Protein AF-G3EGP8-F1 (afdb_monomer)

Structure (mmCIF, N/CA/C/O backbone):
data_AF-G3EGP8-F1
#
_entry.id   AF-G3EGP8-F1
#
loop_
_atom_site.group_PDB
_atom_site.id
_atom_site.type_symbol
_atom_site.label_atom_id
_atom_site.label_alt_id
_atom_site.label_comp_id
_atom_site.label_asym_id
_atom_site.label_entity_id
_atom_site.label_seq_id
_atom_site.pdbx_PDB_ins_code
_atom_site.Cartn_x
_atom_site.Cartn_y
_atom_site.Cartn_z
_atom_site.occupancy
_atom_site.B_iso_or_equiv
_atom_site.auth_seq_id
_atom_site.auth_comp_id
_atom_site.auth_asym_id
_atom_site.auth_atom_id
_atom_site.pdbx_PDB_model_num
ATOM 1 N N . MET A 1 1 ? 21.836 4.149 -26.348 1.00 39.88 1 MET A N 1
ATOM 2 C CA . MET A 1 1 ? 21.927 4.747 -25.001 1.00 39.88 1 MET A CA 1
ATOM 3 C C . MET A 1 1 ? 23.281 4.391 -24.434 1.00 39.88 1 MET A C 1
ATOM 5 O O . MET A 1 1 ? 23.611 3.209 -24.431 1.00 39.88 1 MET A O 1
ATOM 9 N N . SER A 1 2 ? 24.080 5.389 -24.062 1.00 34.59 2 SER A N 1
ATOM 10 C CA . SER A 1 2 ? 25.350 5.167 -23.359 1.00 34.59 2 SER A CA 1
ATOM 11 C C . SER A 1 2 ? 25.093 4.686 -21.922 1.00 34.59 2 SER A C 1
ATOM 13 O O . SER A 1 2 ? 23.977 4.841 -21.423 1.00 34.59 2 SER A O 1
ATOM 15 N N . ALA A 1 3 ? 26.090 4.110 -21.238 1.00 35.81 3 ALA A N 1
ATOM 16 C CA . ALA A 1 3 ? 25.971 3.783 -19.811 1.00 35.81 3 ALA A CA 1
ATOM 17 C C . ALA A 1 3 ? 25.640 5.016 -18.961 1.00 35.81 3 ALA A C 1
ATOM 19 O O . ALA A 1 3 ? 24.887 4.895 -18.004 1.00 35.81 3 ALA A O 1
ATOM 20 N N . THR A 1 4 ? 26.110 6.201 -19.355 1.00 34.44 4 THR A N 1
ATOM 21 C CA . THR A 1 4 ? 25.769 7.473 -18.710 1.00 34.44 4 THR A CA 1
ATOM 22 C C . THR A 1 4 ? 24.302 7.835 -18.922 1.00 34.44 4 THR A C 1
ATOM 24 O O . THR A 1 4 ? 23.647 8.237 -17.971 1.00 34.44 4 THR A O 1
ATOM 27 N N . ASP A 1 5 ? 23.744 7.609 -20.115 1.00 36.41 5 ASP A N 1
ATOM 28 C CA . ASP A 1 5 ? 22.312 7.835 -20.368 1.00 36.41 5 ASP A CA 1
ATOM 29 C C . ASP A 1 5 ? 21.448 6.800 -19.645 1.00 36.41 5 ASP A C 1
ATOM 31 O O . ASP A 1 5 ? 20.360 7.115 -19.181 1.00 36.41 5 ASP A O 1
ATOM 35 N N . LEU A 1 6 ? 21.918 5.555 -19.537 1.00 36.44 6 LEU A N 1
ATOM 36 C CA . LEU A 1 6 ? 21.202 4.466 -18.875 1.00 36.44 6 LEU A CA 1
ATOM 37 C C . LEU A 1 6 ? 21.280 4.588 -17.349 1.00 36.44 6 LEU A C 1
ATOM 39 O O . LEU A 1 6 ? 20.295 4.289 -16.691 1.00 36.44 6 LEU A O 1
ATOM 43 N N . ALA A 1 7 ? 22.390 5.088 -16.800 1.00 33.19 7 ALA A N 1
ATOM 44 C CA . ALA A 1 7 ? 22.562 5.436 -15.390 1.00 33.19 7 ALA A CA 1
ATOM 45 C C . ALA A 1 7 ? 21.883 6.763 -15.027 1.00 33.19 7 ALA A C 1
ATOM 47 O O . ALA A 1 7 ? 21.387 6.888 -13.917 1.00 33.19 7 ALA A O 1
ATOM 48 N N . ALA A 1 8 ? 21.785 7.723 -15.951 1.00 35.78 8 ALA A N 1
ATOM 49 C CA . ALA A 1 8 ? 20.951 8.911 -15.785 1.00 35.78 8 ALA A CA 1
ATOM 50 C C . ALA A 1 8 ? 19.468 8.535 -15.841 1.00 35.78 8 ALA A C 1
ATOM 52 O O . ALA A 1 8 ? 18.725 8.916 -14.955 1.00 35.78 8 ALA A O 1
ATOM 53 N N . THR A 1 9 ? 19.047 7.680 -16.779 1.00 37.94 9 THR A N 1
ATOM 54 C CA . THR A 1 9 ? 17.664 7.176 -16.840 1.00 37.94 9 THR A CA 1
ATOM 55 C C . THR A 1 9 ? 17.352 6.274 -15.645 1.00 37.94 9 THR A C 1
ATOM 57 O O . THR A 1 9 ? 16.262 6.343 -15.097 1.00 37.94 9 THR A O 1
ATOM 60 N N . ALA A 1 10 ? 18.287 5.429 -15.201 1.00 35.09 10 ALA A N 1
ATOM 61 C CA . ALA A 1 10 ? 18.119 4.581 -14.022 1.00 35.09 10 ALA A CA 1
ATOM 62 C C . ALA A 1 10 ? 18.233 5.372 -12.714 1.00 35.09 10 ALA A C 1
ATOM 64 O O . ALA A 1 10 ? 17.556 5.019 -11.765 1.00 35.09 10 ALA A O 1
ATOM 65 N N . GLY A 1 11 ? 19.034 6.436 -12.660 1.00 33.84 11 GLY A N 1
ATOM 66 C CA . GLY A 1 11 ? 19.170 7.348 -11.524 1.00 33.84 11 GLY A CA 1
ATOM 67 C C . GLY A 1 11 ? 18.002 8.326 -11.413 1.00 33.84 11 GLY A C 1
ATOM 68 O O . GLY A 1 11 ? 17.538 8.583 -10.310 1.00 33.84 11 GLY A O 1
ATOM 69 N N . GLU A 1 12 ? 17.446 8.784 -12.535 1.00 37.50 12 GLU A N 1
ATOM 70 C CA . GLU A 1 12 ? 16.157 9.482 -12.602 1.00 37.50 12 GLU A CA 1
ATOM 71 C C . GLU A 1 12 ? 15.020 8.527 -12.226 1.00 37.50 12 GLU A C 1
ATOM 73 O O . GLU A 1 12 ? 14.177 8.879 -11.407 1.00 37.50 12 GLU A O 1
ATOM 78 N N . ARG A 1 13 ? 15.035 7.279 -12.720 1.00 39.84 13 ARG A N 1
ATOM 79 C CA . ARG A 1 13 ? 14.075 6.244 -12.305 1.00 39.84 13 ARG A CA 1
ATOM 80 C C . ARG A 1 13 ? 14.231 5.847 -10.846 1.00 39.84 13 ARG A C 1
ATOM 82 O O . ARG A 1 13 ? 13.213 5.583 -10.245 1.00 39.84 13 ARG A O 1
ATOM 89 N N . ALA A 1 14 ? 15.432 5.777 -10.274 1.00 36.19 14 ALA A N 1
ATOM 90 C CA . ALA A 1 14 ? 15.678 5.321 -8.901 1.00 36.19 14 ALA A CA 1
ATOM 91 C C . ALA A 1 14 ? 15.543 6.447 -7.870 1.00 36.19 14 ALA A C 1
ATOM 93 O O . ALA A 1 14 ? 15.032 6.218 -6.779 1.00 36.19 14 ALA A O 1
ATOM 94 N N . GLY A 1 15 ? 15.944 7.670 -8.224 1.00 35.72 15 GLY A N 1
ATOM 95 C CA . GLY A 1 15 ? 15.745 8.872 -7.414 1.00 35.72 15 GLY A CA 1
ATOM 96 C C . GLY A 1 15 ? 14.294 9.356 -7.402 1.00 35.72 15 GLY A C 1
ATOM 97 O O . GLY A 1 15 ? 13.897 10.041 -6.465 1.00 35.72 15 GLY A O 1
ATOM 98 N N . ALA A 1 16 ? 13.499 8.960 -8.402 1.00 36.53 16 ALA A N 1
ATOM 99 C CA . ALA A 1 16 ? 12.070 9.243 -8.484 1.00 36.53 16 ALA A CA 1
ATOM 100 C C . ALA A 1 16 ? 11.191 7.980 -8.480 1.00 36.53 16 ALA A C 1
ATOM 102 O O . ALA A 1 16 ? 10.003 8.109 -8.763 1.00 36.53 16 ALA A O 1
ATOM 103 N N . SER A 1 17 ? 11.727 6.778 -8.181 1.00 38.00 17 SER A N 1
ATOM 104 C CA . SER A 1 17 ? 10.924 5.540 -8.170 1.00 38.00 17 SER A CA 1
ATOM 105 C C . SER A 1 17 ? 9.992 5.596 -6.976 1.00 38.00 17 SER A C 1
ATOM 107 O O . SER A 1 17 ? 10.422 5.405 -5.833 1.00 38.00 17 SER A O 1
ATOM 109 N N . PRO A 1 18 ? 8.690 5.779 -7.191 1.00 40.72 18 PRO A N 1
ATOM 110 C CA . PRO A 1 18 ? 7.772 5.880 -6.085 1.00 40.72 18 PRO A CA 1
ATOM 111 C C . PRO A 1 18 ? 7.360 4.506 -5.557 1.00 40.72 18 PRO A C 1
ATOM 113 O O . PRO A 1 18 ? 6.492 4.421 -4.692 1.00 40.72 18 PRO A O 1
ATOM 116 N N . LEU A 1 19 ? 7.933 3.422 -6.088 1.00 38.94 19 LEU A N 1
ATOM 117 C CA . LEU A 1 19 ? 7.592 2.042 -5.756 1.00 38.94 19 LEU A CA 1
ATOM 118 C C . LEU A 1 19 ? 8.459 1.430 -4.660 1.00 38.94 19 LEU A C 1
ATOM 120 O O . LEU A 1 19 ? 8.106 0.363 -4.174 1.00 38.94 19 LEU A O 1
ATOM 124 N N . GLY A 1 20 ? 9.546 2.082 -4.241 1.00 36.34 20 GLY A N 1
ATOM 125 C CA . GLY A 1 20 ? 10.486 1.452 -3.312 1.00 36.34 20 GLY A CA 1
ATOM 126 C C . GLY A 1 20 ? 11.138 0.199 -3.905 1.00 36.34 20 GLY A C 1
ATOM 127 O O . GLY A 1 20 ? 11.512 -0.699 -3.158 1.00 36.34 20 GLY A O 1
ATOM 128 N N . ALA A 1 21 ? 11.270 0.120 -5.238 1.00 38.06 21 ALA A N 1
ATOM 129 C CA . ALA A 1 21 ? 12.154 -0.873 -5.837 1.00 38.06 21 ALA A CA 1
ATOM 130 C C . ALA A 1 21 ? 13.547 -0.665 -5.222 1.00 38.06 21 ALA A C 1
ATOM 132 O O . ALA A 1 21 ? 13.981 0.491 -5.168 1.00 38.06 21 ALA A O 1
ATOM 133 N N . PRO A 1 22 ? 14.221 -1.718 -4.725 1.00 38.28 22 PRO A N 1
ATOM 134 C CA . PRO A 1 22 ? 15.528 -1.565 -4.113 1.00 38.28 22 PRO A CA 1
ATOM 135 C C . PRO A 1 22 ? 16.438 -0.883 -5.128 1.00 38.28 22 PRO A C 1
ATOM 137 O O . PRO A 1 22 ? 16.709 -1.417 -6.206 1.00 38.28 22 PRO A O 1
ATOM 140 N N . THR A 1 23 ? 16.846 0.345 -4.814 1.00 41.03 23 THR A N 1
ATOM 141 C CA . THR A 1 23 ? 17.894 1.022 -5.561 1.00 41.03 23 THR A CA 1
ATOM 142 C C . THR A 1 23 ? 19.138 0.186 -5.348 1.00 41.03 23 THR A C 1
ATOM 144 O O . THR A 1 23 ? 19.734 0.251 -4.275 1.00 41.03 23 THR A O 1
ATOM 147 N N . LEU A 1 24 ? 19.489 -0.635 -6.341 1.00 37.31 24 LEU A N 1
ATOM 148 C CA . LEU A 1 24 ? 20.737 -1.381 -6.308 1.00 37.31 24 LEU A CA 1
ATOM 149 C C . LEU A 1 24 ? 21.855 -0.368 -6.094 1.00 37.31 24 LEU A C 1
ATOM 151 O O . LEU A 1 24 ? 22.034 0.571 -6.876 1.00 37.31 24 LEU A O 1
ATOM 155 N N . THR A 1 25 ? 22.585 -0.542 -5.007 1.00 43.53 25 THR A N 1
ATOM 156 C CA . THR A 1 25 ? 23.809 0.197 -4.746 1.00 43.53 25 THR A CA 1
ATOM 157 C C . THR A 1 25 ? 24.784 -0.017 -5.906 1.00 43.53 25 THR A C 1
ATOM 159 O O . THR A 1 25 ? 24.714 -1.006 -6.641 1.00 43.53 25 THR A O 1
ATOM 162 N N . ALA A 1 26 ? 25.747 0.892 -6.079 1.00 36.78 26 ALA A N 1
ATOM 163 C CA . ALA A 1 26 ? 26.768 0.745 -7.120 1.00 36.78 26 ALA A CA 1
ATOM 164 C C . ALA A 1 26 ? 27.525 -0.601 -7.023 1.00 36.78 26 ALA A C 1
ATOM 166 O O . ALA A 1 26 ? 27.930 -1.153 -8.045 1.00 36.78 26 ALA A O 1
ATOM 167 N N . ALA A 1 27 ? 27.665 -1.149 -5.809 1.00 39.56 27 ALA A N 1
ATOM 168 C CA . ALA A 1 27 ? 28.260 -2.458 -5.557 1.00 39.56 27 ALA A CA 1
ATOM 169 C C . ALA A 1 27 ? 27.360 -3.613 -6.033 1.00 39.56 27 ALA A C 1
ATOM 171 O O . ALA A 1 27 ? 27.826 -4.469 -6.781 1.00 39.56 27 ALA A O 1
ATOM 172 N N . GLU A 1 28 ? 26.068 -3.598 -5.690 1.00 43.22 28 GLU A N 1
ATOM 173 C CA . GLU A 1 28 ? 25.103 -4.613 -6.146 1.00 43.22 28 GLU A CA 1
ATOM 174 C C . GLU A 1 28 ? 24.921 -4.576 -7.672 1.00 43.22 28 GLU A C 1
ATOM 176 O O . GLU A 1 28 ? 24.792 -5.611 -8.328 1.00 43.22 28 GLU A O 1
ATOM 181 N N . PHE A 1 29 ? 24.988 -3.386 -8.276 1.00 42.66 29 PHE A N 1
ATOM 182 C CA . PHE A 1 29 ? 24.980 -3.227 -9.728 1.00 42.66 29 PHE A CA 1
ATOM 183 C C . PHE A 1 29 ? 26.249 -3.807 -10.386 1.00 42.66 29 PHE A C 1
ATOM 185 O O . PHE A 1 29 ? 26.165 -4.504 -11.403 1.00 42.66 29 PHE A O 1
ATOM 192 N N . ALA A 1 30 ? 27.433 -3.570 -9.809 1.00 47.91 30 ALA A N 1
ATOM 193 C CA . ALA A 1 30 ? 28.701 -4.131 -10.289 1.00 47.91 30 ALA A CA 1
ATOM 194 C C . ALA A 1 30 ? 28.755 -5.668 -10.163 1.00 47.91 30 ALA A C 1
ATOM 196 O O . ALA A 1 30 ? 29.237 -6.366 -11.062 1.00 47.91 30 ALA A O 1
ATOM 197 N N . GLU A 1 31 ? 28.210 -6.215 -9.078 1.00 53.88 31 GLU A N 1
ATOM 198 C CA . GLU A 1 31 ? 28.090 -7.658 -8.869 1.00 53.88 31 GLU A CA 1
ATOM 199 C C . GLU A 1 31 ? 27.116 -8.286 -9.878 1.00 53.88 31 GLU A C 1
ATOM 201 O O . GLU A 1 31 ? 27.459 -9.251 -10.570 1.00 53.88 31 GLU A O 1
ATOM 206 N N . MET A 1 32 ? 25.945 -7.671 -10.075 1.00 54.19 32 MET A N 1
ATOM 207 C CA . MET A 1 32 ? 24.953 -8.128 -11.050 1.00 54.19 32 MET A CA 1
ATOM 208 C C . MET A 1 32 ? 25.491 -8.093 -12.487 1.00 54.19 32 MET A C 1
ATOM 210 O O . MET A 1 32 ? 25.331 -9.055 -13.238 1.00 54.19 32 MET A O 1
ATOM 214 N N . THR A 1 33 ? 26.179 -7.023 -12.889 1.00 54.59 33 THR A N 1
ATOM 215 C CA . THR A 1 33 ? 26.785 -6.925 -14.231 1.00 54.59 33 THR A CA 1
ATOM 216 C C . THR A 1 33 ? 27.898 -7.954 -14.449 1.00 54.59 33 THR A C 1
ATOM 218 O O . THR A 1 33 ? 28.027 -8.506 -15.549 1.00 54.59 33 THR A O 1
ATOM 221 N N . THR A 1 34 ? 28.651 -8.290 -13.399 1.00 58.16 34 THR A N 1
ATOM 222 C CA . THR A 1 34 ? 29.643 -9.373 -13.416 1.00 58.16 34 THR A CA 1
ATOM 223 C C . THR A 1 34 ? 28.978 -10.742 -13.567 1.00 58.16 34 THR A C 1
ATOM 225 O O . THR A 1 34 ? 29.428 -11.551 -14.382 1.00 58.16 34 THR A O 1
ATOM 228 N N . ALA A 1 35 ? 27.872 -11.000 -12.867 1.00 60.00 35 ALA A N 1
ATOM 229 C CA . ALA A 1 35 ? 27.106 -12.239 -13.004 1.00 60.00 35 ALA A CA 1
ATOM 230 C C . ALA A 1 35 ? 26.497 -12.395 -14.414 1.00 60.00 35 ALA A C 1
ATOM 232 O O . ALA A 1 35 ? 26.620 -13.453 -15.039 1.00 60.00 35 ALA A O 1
ATOM 233 N N . LEU A 1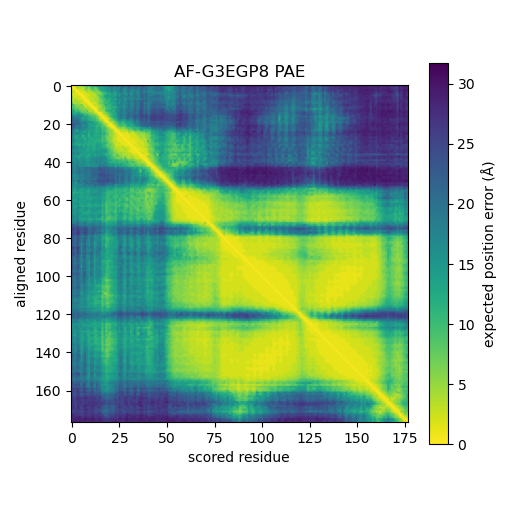 36 ? 25.924 -11.321 -14.974 1.00 59.12 36 LEU A N 1
ATOM 234 C CA . LEU A 1 36 ? 25.370 -11.307 -16.336 1.00 59.12 36 LEU A CA 1
ATOM 235 C C . LEU A 1 36 ? 26.437 -11.605 -17.404 1.00 59.12 36 LEU A C 1
ATOM 237 O O . LEU A 1 36 ? 26.160 -12.298 -18.387 1.00 59.12 36 LEU A O 1
ATOM 241 N N . ARG A 1 37 ? 27.670 -11.129 -17.201 1.00 60.81 37 ARG A N 1
ATOM 242 C CA . ARG A 1 37 ? 28.814 -11.431 -18.072 1.00 60.81 37 ARG A CA 1
ATOM 243 C C . ARG A 1 37 ? 29.184 -12.910 -18.035 1.00 60.81 37 ARG A C 1
ATOM 245 O O . ARG A 1 37 ? 29.327 -13.511 -19.097 1.00 60.81 37 ARG A O 1
ATOM 252 N N . HIS A 1 38 ? 29.335 -13.490 -16.843 1.00 62.12 38 HIS A N 1
ATOM 253 C CA . HIS A 1 38 ? 29.671 -14.911 -16.693 1.00 62.12 38 HIS A CA 1
ATOM 254 C C . HIS A 1 38 ? 28.593 -15.821 -17.304 1.00 62.12 38 HIS A C 1
ATOM 256 O O . HIS A 1 38 ? 28.907 -16.886 -17.823 1.00 62.12 38 HIS A O 1
ATOM 262 N N . ALA A 1 39 ? 27.336 -15.368 -17.343 1.00 61.38 39 ALA A N 1
ATOM 263 C CA . ALA A 1 39 ? 26.236 -16.053 -18.023 1.00 61.38 39 ALA A CA 1
ATOM 264 C C . ALA A 1 39 ? 26.181 -15.830 -19.558 1.00 61.38 39 ALA A C 1
ATOM 266 O O . ALA A 1 39 ? 25.262 -16.330 -20.226 1.00 61.38 39 ALA A O 1
ATOM 267 N N . HIS A 1 40 ? 27.153 -15.099 -20.124 1.00 59.69 40 HIS A N 1
ATOM 268 C CA . HIS A 1 40 ? 27.244 -14.679 -21.531 1.00 59.69 40 HIS A CA 1
ATOM 269 C C . HIS A 1 40 ? 26.045 -13.841 -22.019 1.00 59.69 40 HIS A C 1
ATOM 271 O O . HIS A 1 40 ? 25.639 -13.913 -23.184 1.00 59.69 40 HIS A O 1
ATOM 277 N N . LEU A 1 41 ? 25.451 -13.044 -21.125 1.00 57.56 41 LEU A N 1
ATOM 278 C CA . LEU A 1 41 ? 24.258 -12.239 -21.409 1.00 57.56 41 LEU A CA 1
ATOM 279 C C . LEU A 1 41 ? 24.595 -10.821 -21.897 1.00 57.56 41 LEU A C 1
ATOM 281 O O . LEU A 1 41 ? 23.732 -10.150 -22.455 1.00 57.56 41 LEU A O 1
ATOM 285 N N . THR A 1 42 ? 25.849 -10.381 -21.775 1.00 56.78 42 THR A N 1
ATOM 286 C CA . THR A 1 42 ? 26.351 -9.091 -22.277 1.00 56.78 42 THR A CA 1
ATOM 287 C C . THR A 1 42 ? 27.570 -9.288 -23.183 1.00 56.78 42 THR A C 1
ATOM 289 O O . THR A 1 42 ? 28.354 -10.219 -22.992 1.00 56.78 42 THR A O 1
ATOM 292 N N . CYS A 1 43 ? 27.747 -8.423 -24.183 1.00 54.69 43 CYS A N 1
ATOM 293 C CA . CYS A 1 43 ? 28.966 -8.331 -24.990 1.00 54.69 43 CYS A CA 1
ATOM 294 C C . CYS A 1 43 ? 29.760 -7.059 -24.640 1.00 54.69 43 CYS A C 1
ATOM 296 O O . CYS A 1 43 ? 29.163 -6.011 -24.404 1.00 54.69 43 CYS A O 1
ATOM 298 N N . GLY A 1 44 ? 31.098 -7.159 -24.623 1.00 52.56 44 GLY A N 1
ATOM 299 C CA . GLY A 1 44 ? 32.037 -6.039 -24.421 1.00 52.56 44 GLY A CA 1
ATOM 300 C C . GLY A 1 44 ? 32.981 -6.201 -23.216 1.00 52.56 44 GLY A C 1
ATOM 301 O O . GLY A 1 44 ? 32.554 -6.600 -22.130 1.00 52.56 44 GLY A O 1
ATOM 302 N N . HIS A 1 45 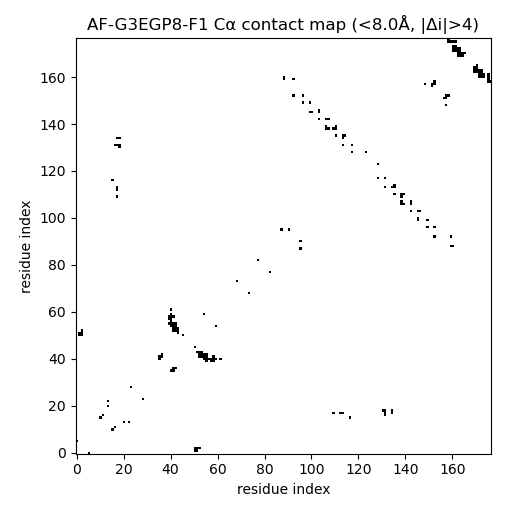? 34.273 -5.897 -23.394 1.00 46.28 45 HIS A N 1
ATOM 303 C CA . HIS A 1 45 ? 35.250 -5.741 -22.301 1.00 46.28 45 HIS A CA 1
ATOM 304 C C . HIS A 1 45 ? 35.147 -4.332 -21.696 1.00 46.28 45 HIS A C 1
ATOM 306 O O . HIS A 1 45 ? 34.920 -3.396 -22.461 1.00 46.28 45 HIS A O 1
ATOM 312 N N . PRO A 1 46 ? 35.351 -4.155 -20.375 1.00 44.31 46 PRO A N 1
ATOM 313 C CA . PRO A 1 46 ? 35.473 -2.821 -19.802 1.00 44.31 46 PRO A CA 1
ATOM 314 C C . PRO A 1 46 ? 36.730 -2.164 -20.387 1.00 44.31 46 PRO A C 1
ATOM 316 O O . PRO A 1 46 ? 37.850 -2.620 -20.157 1.00 44.31 46 PRO A O 1
ATOM 319 N N . ARG A 1 47 ? 36.540 -1.130 -21.205 1.00 48.06 47 ARG A N 1
ATOM 320 C CA . ARG A 1 47 ? 37.576 -0.142 -21.514 1.00 48.06 47 ARG A CA 1
ATOM 321 C C . ARG A 1 47 ? 37.189 1.134 -20.776 1.00 48.06 47 ARG A C 1
ATOM 323 O O . ARG A 1 47 ? 36.004 1.455 -20.799 1.00 48.06 47 ARG A O 1
ATOM 330 N N . PRO A 1 48 ? 38.144 1.875 -20.190 1.00 49.09 48 PRO A N 1
ATOM 331 C CA . PRO A 1 48 ? 37.838 3.105 -19.456 1.00 49.09 48 PRO A CA 1
ATOM 332 C C . PRO A 1 48 ? 37.108 4.150 -20.318 1.00 49.09 48 PRO A C 1
ATOM 334 O O . PRO A 1 48 ? 36.408 5.004 -19.790 1.00 49.09 48 PRO A O 1
ATOM 337 N N . GLU A 1 49 ? 37.206 4.036 -21.646 1.00 45.19 49 GLU A N 1
ATOM 338 C CA . GLU A 1 49 ? 36.517 4.887 -22.621 1.00 45.19 49 GLU A CA 1
ATOM 339 C C . GLU A 1 49 ? 35.248 4.270 -23.262 1.00 45.19 49 GLU A C 1
ATOM 341 O O . GLU A 1 49 ? 34.658 4.885 -24.153 1.00 45.19 49 GLU A O 1
ATOM 346 N N . SER A 1 50 ? 34.800 3.056 -22.902 1.00 51.00 50 SER A N 1
ATOM 347 C CA . SER A 1 50 ? 33.631 2.423 -23.552 1.00 51.00 50 SER A CA 1
ATOM 348 C C . SER A 1 50 ? 32.878 1.423 -22.661 1.00 51.00 50 SER A C 1
ATOM 350 O O . SER A 1 50 ? 33.026 0.209 -22.801 1.00 51.00 50 SER A O 1
ATOM 352 N N . ASP A 1 51 ? 31.983 1.935 -21.817 1.00 51.12 51 ASP A N 1
ATOM 353 C CA . ASP A 1 51 ? 31.000 1.154 -21.050 1.00 51.12 51 ASP A CA 1
ATOM 354 C C . ASP A 1 51 ? 29.749 0.835 -21.888 1.00 51.12 51 ASP A C 1
ATOM 356 O O . ASP A 1 51 ? 28.641 1.291 -21.611 1.00 51.12 51 ASP A O 1
ATOM 360 N N . VAL A 1 52 ? 29.893 0.061 -22.966 1.00 50.62 52 VAL A N 1
ATOM 361 C CA . VAL A 1 52 ? 28.728 -0.433 -23.722 1.00 50.62 52 VAL A CA 1
ATOM 362 C C . VAL A 1 52 ? 28.535 -1.915 -23.434 1.00 50.62 52 VAL A C 1
ATOM 364 O O . VAL A 1 52 ? 29.067 -2.778 -24.128 1.00 50.62 52 VAL A O 1
ATOM 367 N N . HIS A 1 53 ? 27.738 -2.216 -22.408 1.00 56.31 53 HIS A N 1
ATOM 368 C CA . HIS A 1 53 ? 27.208 -3.557 -22.163 1.00 56.31 53 HIS A CA 1
ATOM 369 C C . HIS A 1 53 ? 25.961 -3.779 -23.020 1.00 56.31 53 HIS A C 1
ATOM 371 O O . HIS A 1 53 ? 24.831 -3.723 -22.537 1.00 56.31 53 HIS A O 1
ATOM 377 N N . ALA A 1 54 ? 26.143 -4.010 -24.318 1.00 61.38 54 ALA A N 1
ATOM 378 C CA . ALA A 1 54 ? 25.028 -4.464 -25.141 1.00 61.38 54 ALA A CA 1
ATOM 379 C C . ALA A 1 54 ? 24.641 -5.893 -24.721 1.00 61.38 54 ALA A C 1
ATOM 381 O O . ALA A 1 54 ? 25.506 -6.752 -24.545 1.00 61.38 54 ALA A O 1
ATOM 382 N N . LEU A 1 55 ? 23.345 -6.163 -24.537 1.00 65.50 55 LEU A N 1
ATOM 383 C CA . LEU A 1 55 ? 22.873 -7.532 -24.314 1.00 65.50 55 LEU A CA 1
ATOM 384 C C . LEU A 1 55 ? 23.138 -8.375 -25.571 1.00 65.50 55 LEU A C 1
ATOM 386 O O . LEU A 1 55 ? 22.908 -7.918 -26.696 1.00 65.50 55 LEU A O 1
ATOM 390 N N . THR A 1 56 ? 23.579 -9.619 -25.389 1.00 78.62 56 THR A N 1
ATOM 391 C CA . THR A 1 56 ? 23.596 -10.608 -26.480 1.00 78.62 56 THR A CA 1
ATOM 392 C C . THR A 1 56 ? 22.159 -11.011 -26.836 1.00 78.62 56 THR A C 1
ATOM 394 O O . THR A 1 56 ? 21.223 -10.691 -26.103 1.00 78.62 56 THR A O 1
ATOM 397 N N . GLU A 1 57 ? 21.946 -11.732 -27.940 1.00 74.25 57 GLU A N 1
ATOM 398 C CA . GLU A 1 57 ? 20.611 -12.276 -28.256 1.00 74.25 57 GLU A CA 1
ATOM 399 C C . GLU A 1 57 ? 20.107 -13.203 -27.140 1.00 74.25 57 GLU A C 1
ATOM 401 O O . GLU A 1 57 ? 18.988 -13.065 -26.648 1.00 74.25 57 GLU A O 1
ATOM 406 N N . ARG A 1 58 ? 21.000 -14.063 -26.637 1.00 71.00 58 ARG A N 1
ATOM 407 C CA . ARG A 1 58 ? 20.763 -14.885 -25.446 1.00 71.00 58 ARG A CA 1
ATOM 408 C C . ARG A 1 58 ? 20.466 -14.025 -24.211 1.00 71.00 58 ARG A C 1
ATOM 410 O O . ARG A 1 58 ? 19.576 -14.366 -23.439 1.00 71.00 58 ARG A O 1
ATOM 417 N N . GLY A 1 59 ? 21.176 -12.909 -24.043 1.00 72.44 59 GLY A N 1
ATOM 418 C CA . GLY A 1 59 ? 20.944 -11.915 -22.994 1.00 72.44 59 GLY A CA 1
ATOM 419 C C . GLY A 1 59 ? 19.554 -11.296 -23.028 1.00 72.44 59 GLY A C 1
ATOM 420 O O . GLY A 1 59 ? 18.872 -11.265 -22.007 1.00 72.44 59 GLY A O 1
ATOM 421 N N . ARG A 1 60 ? 19.108 -10.858 -24.210 1.00 73.38 60 ARG A N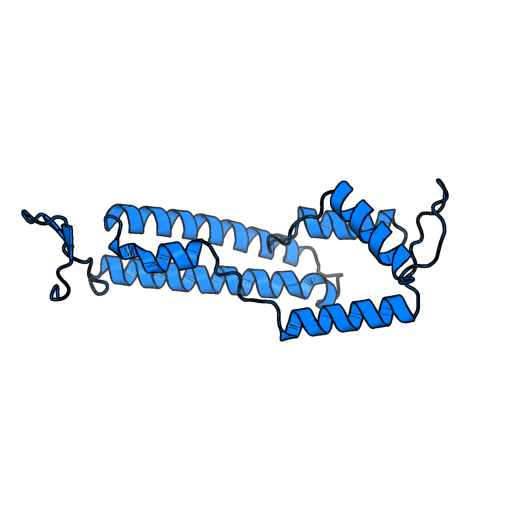 1
ATOM 422 C CA . ARG A 1 60 ? 17.759 -10.317 -24.422 1.00 73.38 60 ARG A CA 1
ATOM 423 C C . ARG A 1 60 ? 16.683 -11.352 -24.118 1.00 73.38 60 ARG A C 1
ATOM 425 O O . ARG A 1 60 ? 15.746 -11.040 -23.390 1.00 73.38 60 ARG A O 1
ATOM 432 N N . ALA A 1 61 ? 16.840 -12.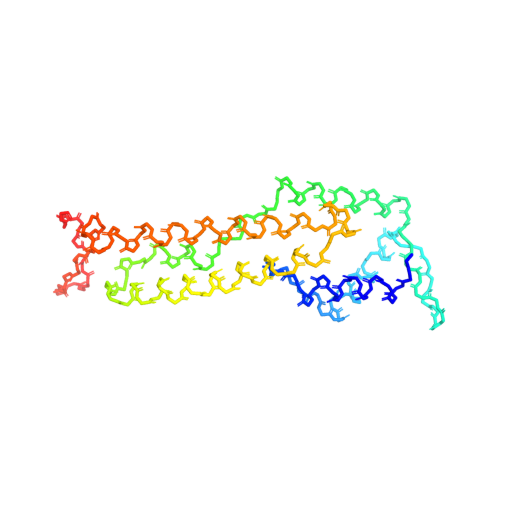577 -24.620 1.00 75.50 61 ALA A N 1
ATOM 433 C CA . ALA A 1 61 ? 15.891 -13.660 -24.375 1.00 75.50 61 ALA A CA 1
ATOM 434 C C . ALA A 1 61 ? 15.802 -14.021 -22.882 1.00 75.50 61 ALA A C 1
ATOM 436 O O . ALA A 1 61 ? 14.705 -14.155 -22.343 1.00 75.50 61 ALA A O 1
ATOM 437 N N . ALA A 1 62 ? 16.944 -14.114 -22.194 1.00 74.44 62 ALA A N 1
ATOM 438 C CA . ALA A 1 62 ? 16.985 -14.384 -20.759 1.00 74.44 62 ALA A CA 1
ATOM 439 C C . ALA A 1 62 ? 16.345 -13.254 -19.939 1.00 74.44 62 ALA A C 1
ATOM 441 O O . ALA A 1 62 ? 15.578 -13.529 -19.019 1.00 74.44 62 ALA A O 1
ATOM 442 N N . PHE A 1 63 ? 16.612 -11.992 -20.291 1.00 72.69 63 PHE A N 1
ATOM 443 C CA . PHE A 1 63 ? 15.994 -10.837 -19.640 1.00 72.69 63 PHE A CA 1
ATOM 444 C C . PHE A 1 63 ? 14.473 -10.829 -19.833 1.00 72.69 63 PHE A C 1
ATOM 446 O O . PHE A 1 63 ? 13.736 -10.716 -18.859 1.00 72.69 63 PHE A O 1
ATOM 453 N N . ALA A 1 64 ? 13.996 -11.022 -21.066 1.00 74.94 64 ALA A N 1
ATOM 454 C CA . ALA A 1 64 ? 12.568 -11.079 -21.364 1.00 74.94 64 ALA A CA 1
ATOM 455 C C . ALA A 1 64 ? 11.871 -12.224 -20.614 1.00 74.94 64 ALA A C 1
ATOM 457 O O . ALA A 1 64 ? 10.816 -12.012 -20.018 1.00 74.94 64 ALA A O 1
ATOM 458 N N . HIS A 1 65 ? 12.482 -13.413 -20.580 1.00 82.62 65 HIS A N 1
ATOM 459 C CA . HIS A 1 65 ? 11.968 -14.536 -19.801 1.00 82.62 65 HIS A CA 1
ATOM 460 C C . HIS A 1 65 ? 11.910 -14.201 -18.309 1.00 82.62 65 HIS A C 1
ATOM 462 O O . HIS A 1 65 ? 10.886 -14.427 -17.676 1.00 82.62 65 HIS A O 1
ATOM 468 N N . ARG A 1 66 ? 12.965 -13.595 -17.750 1.00 81.00 66 ARG A N 1
ATOM 469 C CA . ARG A 1 66 ? 12.982 -13.196 -16.339 1.00 81.00 66 ARG A CA 1
ATOM 470 C C . ARG A 1 66 ? 11.891 -12.177 -16.015 1.00 81.00 66 ARG A C 1
ATOM 472 O O . ARG A 1 66 ? 11.228 -12.339 -14.997 1.00 81.00 66 ARG A O 1
ATOM 479 N N . VAL A 1 67 ? 11.683 -11.171 -16.867 1.00 78.50 67 VAL A N 1
ATOM 480 C CA . VAL A 1 67 ? 10.590 -10.196 -16.712 1.00 78.50 67 VAL A CA 1
ATOM 481 C C . VAL A 1 67 ? 9.233 -10.901 -16.752 1.00 78.50 67 VAL A C 1
ATOM 483 O O . VAL A 1 67 ? 8.407 -10.654 -15.881 1.00 78.50 67 VAL A O 1
ATOM 486 N N . ALA A 1 68 ? 9.014 -11.817 -17.700 1.00 81.81 68 ALA A N 1
ATOM 487 C CA . ALA A 1 68 ? 7.771 -12.583 -17.786 1.00 81.81 68 ALA A CA 1
ATOM 488 C C . ALA A 1 68 ? 7.530 -13.450 -16.538 1.00 81.81 68 ALA A C 1
ATOM 490 O O . ALA A 1 68 ? 6.418 -13.475 -16.020 1.00 81.81 68 ALA A O 1
ATOM 491 N N . THR A 1 69 ? 8.569 -14.108 -16.019 1.00 82.94 69 THR A N 1
ATOM 492 C CA . THR A 1 69 ? 8.481 -14.886 -14.778 1.00 82.94 6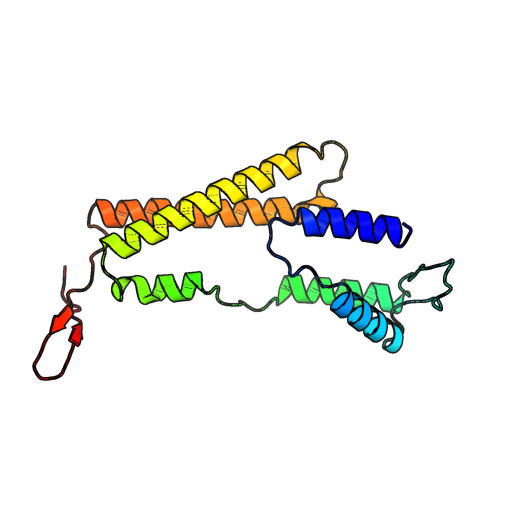9 THR A CA 1
ATOM 493 C C . THR A 1 69 ? 8.155 -13.994 -13.585 1.00 82.94 69 THR A C 1
ATOM 495 O O . THR A 1 69 ? 7.269 -14.331 -12.815 1.00 82.94 69 THR A O 1
ATOM 498 N N . LEU A 1 70 ? 8.799 -12.831 -13.445 1.00 78.38 70 LEU A N 1
ATOM 499 C CA . LEU A 1 70 ? 8.486 -11.886 -12.366 1.00 78.38 70 LEU A CA 1
ATOM 500 C C . LEU A 1 70 ? 7.046 -11.364 -12.452 1.00 78.38 70 LEU A C 1
ATOM 502 O O . LEU A 1 70 ? 6.385 -11.241 -11.433 1.00 78.38 70 LEU A O 1
ATOM 506 N N . LEU A 1 71 ? 6.533 -11.103 -13.656 1.00 81.25 71 LEU A N 1
ATOM 507 C CA . LEU A 1 71 ? 5.135 -10.703 -13.839 1.00 81.25 71 LEU A CA 1
ATOM 508 C C . LEU A 1 71 ? 4.140 -11.818 -13.480 1.00 81.25 71 LEU A C 1
ATOM 510 O O . LEU A 1 71 ? 3.014 -11.516 -13.101 1.00 81.25 71 LEU A O 1
ATOM 514 N N . ALA A 1 72 ? 4.531 -13.086 -13.632 1.00 85.31 72 ALA A N 1
ATOM 515 C CA . ALA A 1 72 ? 3.657 -14.234 -13.402 1.00 85.31 72 ALA A CA 1
ATOM 516 C C . ALA A 1 72 ? 3.731 -14.790 -11.972 1.00 85.31 72 ALA A C 1
ATOM 518 O O . ALA A 1 72 ? 2.736 -15.308 -11.475 1.00 85.31 72 ALA A O 1
ATOM 519 N N . THR A 1 73 ? 4.907 -14.744 -11.344 1.00 79.00 73 THR A N 1
ATOM 520 C CA . THR A 1 73 ? 5.210 -15.479 -10.107 1.00 79.00 73 THR A CA 1
ATOM 521 C C . THR A 1 73 ? 6.061 -14.666 -9.128 1.00 79.00 73 THR A C 1
ATOM 523 O O . THR A 1 73 ? 6.860 -15.253 -8.400 1.00 79.00 73 THR A O 1
ATOM 526 N N . ALA A 1 74 ? 6.007 -13.330 -9.151 1.00 71.06 74 ALA A N 1
ATOM 527 C CA . ALA A 1 74 ? 6.601 -12.563 -8.056 1.00 71.06 74 ALA A CA 1
ATOM 528 C C . ALA A 1 74 ? 5.933 -13.004 -6.745 1.00 71.06 74 ALA A C 1
ATOM 530 O O . ALA A 1 74 ? 4.714 -12.907 -6.627 1.00 71.06 74 ALA A O 1
ATOM 531 N N . ASP A 1 75 ? 6.725 -13.549 -5.820 1.00 57.81 75 ASP A N 1
ATOM 532 C CA . ASP A 1 75 ? 6.224 -14.029 -4.535 1.00 57.81 75 ASP A CA 1
ATOM 533 C C . ASP A 1 75 ? 5.620 -12.875 -3.721 1.00 57.81 75 ASP A C 1
ATOM 535 O O . ASP A 1 75 ? 6.120 -11.745 -3.741 1.00 57.81 75 ASP A O 1
ATOM 539 N N . ASP A 1 76 ? 4.567 -13.192 -2.965 1.00 54.44 76 ASP A N 1
ATOM 540 C CA . ASP A 1 76 ? 3.938 -12.290 -2.005 1.00 54.44 76 ASP A CA 1
ATOM 541 C C . ASP A 1 76 ? 4.862 -12.099 -0.791 1.00 54.44 76 ASP A C 1
ATOM 543 O O . ASP A 1 76 ? 4.703 -12.747 0.252 1.00 54.44 76 ASP A O 1
ATOM 547 N N . GLU A 1 77 ? 5.839 -11.194 -0.891 1.00 55.31 77 GLU A N 1
ATOM 548 C CA . GLU A 1 77 ? 6.447 -10.614 0.307 1.00 55.31 77 GLU A CA 1
ATOM 549 C C . GLU A 1 77 ? 5.323 -9.965 1.120 1.00 55.31 77 GLU A C 1
ATOM 551 O O . GLU A 1 77 ? 4.828 -8.897 0.766 1.00 55.31 77 GLU A O 1
ATOM 556 N N . HIS A 1 78 ? 4.884 -10.634 2.193 1.00 58.34 78 HIS A N 1
ATOM 557 C CA . HIS A 1 78 ? 3.849 -10.118 3.083 1.00 58.34 78 HIS A CA 1
ATOM 558 C C . HIS A 1 78 ? 4.379 -8.836 3.728 1.00 58.34 78 HIS A C 1
ATOM 560 O O . HIS A 1 78 ? 5.279 -8.909 4.574 1.00 58.34 78 HIS A O 1
ATOM 566 N N . PRO A 1 79 ? 3.868 -7.650 3.350 1.00 73.19 79 PRO A N 1
ATOM 567 C CA . PRO A 1 79 ? 4.429 -6.407 3.842 1.00 73.19 79 PRO A CA 1
ATOM 568 C C . PRO A 1 79 ? 4.272 -6.360 5.361 1.00 73.19 79 PRO A C 1
ATOM 570 O O . PRO A 1 79 ? 3.217 -6.720 5.880 1.00 73.19 79 PRO A O 1
ATOM 573 N N . ALA A 1 80 ? 5.273 -5.845 6.081 1.00 79.25 80 ALA A N 1
ATOM 574 C CA . ALA A 1 80 ? 5.224 -5.696 7.543 1.00 79.25 80 ALA A CA 1
ATOM 575 C C . ALA A 1 80 ? 3.942 -4.996 8.042 1.00 79.25 80 ALA A C 1
ATOM 577 O O . ALA A 1 80 ? 3.484 -5.230 9.159 1.00 79.25 80 ALA A O 1
ATOM 578 N N . PHE A 1 81 ? 3.336 -4.162 7.192 1.00 81.88 81 PHE A N 1
ATOM 579 C CA . PHE A 1 81 ? 2.033 -3.564 7.443 1.00 81.88 81 PHE A CA 1
ATOM 580 C C . PHE A 1 81 ? 0.894 -4.589 7.541 1.00 81.88 81 PHE A C 1
ATOM 582 O O . PHE A 1 81 ? 0.120 -4.499 8.484 1.00 81.88 81 PHE A O 1
ATOM 589 N N . LEU A 1 82 ? 0.800 -5.573 6.639 1.00 83.88 82 LEU A N 1
ATOM 590 C CA . LEU A 1 82 ? -0.233 -6.615 6.718 1.00 83.88 82 LEU A CA 1
ATOM 591 C C . LEU A 1 82 ? -0.067 -7.472 7.973 1.00 83.88 82 LEU A C 1
ATOM 593 O O . LEU A 1 82 ? -1.058 -7.809 8.617 1.00 83.88 82 LEU A O 1
ATOM 597 N N . THR A 1 83 ? 1.176 -7.745 8.377 1.00 83.75 83 THR A N 1
ATOM 598 C CA . THR A 1 83 ? 1.454 -8.369 9.675 1.00 83.75 83 THR A CA 1
ATOM 599 C C . THR A 1 83 ? 0.892 -7.516 10.812 1.00 83.75 83 THR A C 1
ATOM 601 O O . THR A 1 83 ? 0.147 -8.027 11.638 1.00 83.75 83 THR A O 1
ATOM 604 N N . ALA A 1 84 ? 1.175 -6.208 10.839 1.00 87.31 84 ALA A N 1
ATOM 605 C CA . ALA A 1 84 ? 0.632 -5.307 11.859 1.00 87.31 84 ALA A CA 1
ATOM 606 C C . ALA A 1 84 ? -0.908 -5.232 11.835 1.00 87.31 84 ALA A C 1
ATOM 608 O O . ALA A 1 84 ? -1.524 -5.217 12.898 1.00 87.31 84 ALA A O 1
ATOM 609 N N . VAL A 1 85 ? -1.531 -5.244 10.649 1.00 88.19 85 VAL A N 1
ATOM 610 C CA . VAL A 1 85 ? -2.995 -5.292 10.485 1.00 88.19 85 VAL A CA 1
ATOM 611 C C . VAL A 1 85 ? -3.574 -6.556 11.121 1.00 88.19 85 VAL A C 1
ATOM 613 O O . VAL A 1 85 ? -4.532 -6.468 11.886 1.00 88.19 85 VAL A O 1
ATOM 616 N N . GLY A 1 86 ? -2.947 -7.715 10.893 1.00 86.44 86 GLY A N 1
ATOM 617 C CA . GLY A 1 86 ? -3.334 -8.983 11.521 1.00 86.44 86 GLY A CA 1
ATOM 618 C C . GLY A 1 86 ? -3.235 -8.988 13.053 1.00 86.44 86 GLY A C 1
ATOM 619 O O . GLY A 1 86 ? -3.858 -9.824 13.701 1.00 86.44 86 GLY A O 1
ATOM 620 N N . TYR A 1 87 ? -2.503 -8.033 13.637 1.00 89.25 87 TYR A N 1
ATOM 621 C CA . TYR A 1 87 ? -2.329 -7.867 15.081 1.00 89.25 87 TYR A CA 1
ATOM 622 C C . TYR A 1 87 ? -2.908 -6.547 15.622 1.00 89.25 87 TYR A C 1
ATOM 624 O O . TYR A 1 87 ? -2.535 -6.131 16.716 1.00 89.25 87 TYR A O 1
ATOM 632 N N . LEU A 1 88 ? -3.844 -5.888 14.924 1.00 88.69 88 LEU A N 1
ATOM 633 C CA . LEU A 1 88 ? -4.460 -4.637 15.408 1.00 88.69 88 LEU A CA 1
ATOM 634 C C . LEU A 1 88 ? -5.094 -4.771 16.800 1.00 88.69 88 LEU A C 1
ATOM 636 O O . LEU A 1 88 ? -4.988 -3.857 17.614 1.00 88.69 88 LEU A O 1
ATOM 640 N N . GLY A 1 89 ? -5.691 -5.928 17.100 1.00 85.81 89 GLY A N 1
ATOM 641 C CA . GLY A 1 89 ? -6.260 -6.220 18.419 1.00 85.81 89 GLY A CA 1
ATOM 642 C C . GLY A 1 89 ? -5.225 -6.312 19.548 1.00 85.81 89 GLY A C 1
ATOM 643 O O . GLY A 1 89 ? -5.601 -6.288 20.714 1.00 85.81 89 GLY A O 1
ATOM 644 N N . ALA A 1 90 ? -3.928 -6.392 19.230 1.00 87.88 90 ALA A N 1
ATOM 645 C CA . ALA A 1 90 ? -2.847 -6.455 20.214 1.00 87.88 90 ALA A CA 1
ATOM 646 C C . ALA A 1 90 ? -2.461 -5.099 20.818 1.00 87.88 90 ALA A C 1
ATOM 648 O O . ALA A 1 90 ? -1.706 -5.066 21.791 1.00 87.88 90 ALA A O 1
ATOM 649 N N . ILE A 1 91 ? -2.966 -3.995 20.266 1.00 90.00 91 ILE A N 1
ATOM 650 C CA . ILE A 1 91 ? -2.686 -2.639 20.741 1.00 90.00 91 ILE A CA 1
ATOM 651 C C . ILE A 1 91 ? -3.970 -1.909 21.133 1.00 90.00 91 ILE A C 1
ATOM 653 O O . ILE A 1 91 ? -5.071 -2.254 20.702 1.00 90.00 91 ILE A O 1
ATOM 657 N N . GLU A 1 92 ? -3.825 -0.859 21.939 1.00 90.31 92 GLU A N 1
ATOM 658 C CA . GLU A 1 92 ? -4.945 -0.002 22.321 1.00 90.31 92 GLU A CA 1
ATOM 659 C C . GLU A 1 92 ? -5.557 0.703 21.103 1.00 90.31 92 GLU A C 1
ATOM 661 O O . GLU A 1 92 ? -4.846 1.141 20.191 1.00 90.31 92 GLU A O 1
ATOM 666 N N . ARG A 1 93 ? -6.884 0.873 21.122 1.00 92.62 93 ARG A N 1
ATOM 667 C CA . ARG A 1 93 ? -7.661 1.515 20.049 1.00 92.62 93 ARG A CA 1
ATOM 668 C C . ARG A 1 93 ? -7.086 2.865 19.624 1.00 92.62 93 ARG A C 1
ATOM 670 O O . ARG A 1 93 ? -6.912 3.109 18.433 1.00 92.62 93 ARG A O 1
ATOM 677 N N . ASP A 1 94 ? -6.742 3.722 20.580 1.00 93.38 94 ASP A N 1
ATOM 678 C CA . ASP A 1 94 ? -6.234 5.068 20.287 1.00 93.38 94 ASP A CA 1
ATOM 679 C C . ASP A 1 94 ? -4.837 5.038 19.647 1.00 93.38 94 ASP A C 1
ATOM 681 O O . ASP A 1 94 ? -4.517 5.865 18.784 1.00 93.38 94 ASP A O 1
ATOM 685 N N . SER A 1 95 ? -4.027 4.038 20.004 1.00 94.19 95 SER A N 1
ATOM 686 C CA . SER A 1 95 ? -2.717 3.800 19.394 1.00 94.19 95 SER A CA 1
ATOM 687 C C . SER A 1 95 ? -2.863 3.306 17.952 1.00 94.19 95 SER A C 1
ATOM 689 O O . SER A 1 95 ? -2.184 3.818 17.060 1.00 94.19 95 SER A O 1
ATOM 691 N N . ALA A 1 96 ? -3.801 2.390 17.692 1.00 95.00 96 ALA A N 1
ATOM 692 C CA . ALA A 1 96 ? -4.123 1.936 16.339 1.00 95.00 96 ALA A CA 1
ATOM 693 C C . ALA A 1 96 ? -4.615 3.085 15.448 1.00 95.00 96 ALA A C 1
ATOM 695 O O . ALA A 1 96 ? -4.110 3.270 14.341 1.00 95.00 96 ALA A O 1
ATOM 696 N N . VAL A 1 97 ? -5.544 3.908 15.948 1.00 96.50 97 VAL A N 1
ATOM 697 C CA . VAL A 1 97 ? -6.054 5.089 15.232 1.00 96.50 97 VAL A CA 1
ATOM 698 C C . VAL A 1 97 ? -4.923 6.055 14.888 1.00 96.50 97 VAL A C 1
ATOM 700 O O . VAL A 1 97 ? -4.852 6.552 13.763 1.00 96.50 97 VAL A O 1
ATOM 703 N N . SER A 1 98 ? -4.025 6.317 15.838 1.00 96.94 98 SER A N 1
ATOM 704 C CA . SER A 1 98 ? -2.896 7.227 15.632 1.00 96.94 98 SER A CA 1
ATOM 705 C C . SER A 1 98 ? -1.932 6.700 14.565 1.00 96.94 98 SER A C 1
ATOM 707 O O . SER A 1 98 ? -1.600 7.429 13.629 1.00 96.94 98 SER A O 1
ATOM 709 N N . ALA A 1 99 ? -1.559 5.419 14.639 1.00 95.50 99 ALA A N 1
ATOM 710 C CA . ALA A 1 99 ? -0.667 4.780 13.672 1.00 95.50 99 ALA A CA 1
ATOM 711 C C . ALA A 1 99 ? -1.270 4.727 12.254 1.00 95.50 99 ALA A C 1
ATOM 713 O O . ALA A 1 99 ? -0.591 5.033 11.270 1.00 95.50 99 ALA A O 1
ATOM 714 N N . LEU A 1 100 ? -2.560 4.393 12.137 1.00 96.19 100 LEU A N 1
ATOM 715 C CA . LEU A 1 100 ? -3.277 4.374 10.859 1.00 96.19 100 LEU A CA 1
ATOM 716 C C . LEU A 1 100 ? -3.364 5.775 10.235 1.00 96.19 100 LEU A C 1
ATOM 718 O O . LEU A 1 100 ? -3.136 5.929 9.035 1.00 96.19 100 LEU A O 1
ATOM 722 N N . ARG A 1 101 ? -3.617 6.817 11.038 1.00 97.75 101 ARG A N 1
ATOM 723 C CA . ARG A 1 101 ? -3.617 8.212 10.563 1.00 97.75 101 ARG A CA 1
ATOM 724 C C . ARG A 1 101 ? -2.249 8.660 10.067 1.00 97.75 101 ARG A C 1
ATOM 726 O O . ARG A 1 101 ? -2.165 9.282 9.009 1.00 97.75 101 ARG A O 1
ATOM 733 N N . GLU A 1 102 ? -1.186 8.337 10.798 1.00 96.44 102 GLU A N 1
ATOM 734 C CA . GLU A 1 102 ? 0.183 8.648 10.378 1.00 96.44 102 GLU A CA 1
ATOM 735 C C . GLU A 1 102 ? 0.510 7.977 9.040 1.00 96.44 102 GLU A C 1
ATOM 737 O O . GLU A 1 102 ? 1.020 8.618 8.116 1.00 96.44 102 GLU A O 1
ATOM 742 N N . ARG A 1 103 ? 0.149 6.698 8.894 1.00 95.12 103 ARG A N 1
ATOM 743 C CA . ARG A 1 103 ? 0.322 5.970 7.638 1.00 95.12 103 ARG A CA 1
ATOM 744 C C . ARG A 1 103 ? -0.480 6.594 6.495 1.00 95.12 103 ARG A C 1
ATOM 746 O O . ARG A 1 103 ? 0.079 6.783 5.416 1.00 95.12 103 ARG A O 1
ATOM 753 N N . ALA A 1 104 ? -1.738 6.969 6.728 1.00 96.12 104 ALA A N 1
ATOM 754 C CA . ALA A 1 104 ? -2.566 7.650 5.734 1.00 96.12 104 ALA A CA 1
ATOM 755 C C . ALA A 1 104 ? -1.916 8.955 5.245 1.00 96.12 104 ALA A C 1
ATOM 757 O O . ALA A 1 104 ? -1.900 9.225 4.045 1.00 96.12 104 ALA A O 1
ATOM 758 N N . THR A 1 105 ? -1.325 9.747 6.143 1.00 96.06 105 THR A N 1
ATOM 759 C CA . THR A 1 105 ? -0.573 10.956 5.767 1.00 96.06 105 THR A CA 1
ATOM 760 C C . THR A 1 105 ? 0.602 10.625 4.848 1.00 96.06 105 THR A C 1
ATOM 762 O O . THR A 1 105 ? 0.696 11.198 3.763 1.00 96.06 105 THR A O 1
ATOM 765 N N . ARG A 1 106 ? 1.431 9.634 5.204 1.00 92.19 106 ARG A N 1
ATOM 766 C CA . ARG A 1 106 ? 2.563 9.200 4.363 1.00 92.19 106 ARG A CA 1
ATOM 767 C C . ARG A 1 106 ? 2.120 8.699 2.986 1.00 92.19 106 ARG A C 1
ATOM 769 O O . ARG A 1 106 ? 2.783 8.972 1.987 1.00 92.19 106 ARG A O 1
ATOM 776 N N . LEU A 1 107 ? 0.999 7.980 2.906 1.00 90.81 107 LEU A N 1
ATOM 777 C CA . LEU A 1 107 ? 0.435 7.519 1.631 1.00 90.81 107 LEU A CA 1
ATOM 778 C C . LEU A 1 107 ? -0.043 8.680 0.757 1.00 90.81 107 LEU A C 1
ATOM 780 O O . LEU A 1 107 ? 0.191 8.653 -0.450 1.00 90.81 107 LEU A O 1
ATOM 784 N N . ARG A 1 108 ? -0.676 9.705 1.344 1.00 94.88 108 ARG A N 1
ATOM 785 C CA . ARG A 1 108 ? -1.097 10.911 0.609 1.00 94.88 108 ARG A CA 1
ATOM 786 C C . ARG A 1 108 ? 0.101 11.677 0.059 1.00 94.88 108 ARG A C 1
ATOM 788 O O . ARG A 1 108 ? 0.096 12.041 -1.113 1.00 94.88 108 ARG A O 1
ATOM 795 N N . GLU A 1 109 ? 1.138 11.866 0.870 1.00 90.19 109 GLU A N 1
ATOM 796 C CA . GLU A 1 109 ? 2.391 12.499 0.440 1.00 90.19 109 GLU A CA 1
ATOM 797 C C . GLU A 1 109 ? 3.047 11.715 -0.705 1.00 90.19 109 GLU A C 1
ATOM 799 O O . GLU A 1 109 ? 3.421 12.291 -1.729 1.00 90.19 109 GLU A O 1
ATOM 804 N N . ARG A 1 110 ? 3.111 10.383 -0.582 1.00 85.62 110 ARG A N 1
ATOM 805 C CA . ARG A 1 110 ? 3.635 9.498 -1.630 1.00 85.62 110 ARG A CA 1
ATOM 806 C C . ARG A 1 110 ? 2.812 9.575 -2.916 1.00 85.62 110 ARG A C 1
ATOM 808 O O . ARG A 1 110 ? 3.390 9.679 -3.995 1.00 85.62 110 ARG A O 1
ATOM 815 N N . ALA A 1 111 ? 1.483 9.549 -2.819 1.00 88.81 111 ALA A N 1
ATOM 816 C CA . ALA A 1 111 ? 0.588 9.677 -3.967 1.00 88.81 111 ALA A CA 1
ATOM 817 C C . ALA A 1 111 ? 0.787 11.018 -4.690 1.00 88.81 111 ALA A C 1
ATOM 819 O O . ALA A 1 111 ? 0.967 11.033 -5.907 1.00 88.81 111 ALA A O 1
ATOM 820 N N . ALA A 1 112 ? 0.853 12.123 -3.944 1.00 88.88 112 ALA A N 1
ATOM 821 C CA . ALA A 1 112 ? 1.106 13.448 -4.503 1.00 88.88 112 ALA A CA 1
ATOM 822 C C . ALA A 1 112 ? 2.470 13.525 -5.212 1.00 88.88 112 ALA A C 1
ATOM 824 O O . ALA A 1 112 ? 2.579 14.100 -6.296 1.00 88.88 112 ALA A O 1
ATOM 825 N N . HIS A 1 113 ? 3.504 12.897 -4.644 1.00 84.00 113 HIS A N 1
ATOM 826 C CA . HIS A 1 113 ? 4.819 12.813 -5.276 1.00 84.00 113 HIS A CA 1
ATOM 827 C C . HIS A 1 113 ? 4.778 12.047 -6.612 1.00 84.00 113 HIS A C 1
ATOM 829 O O . HIS A 1 113 ? 5.324 12.523 -7.609 1.00 84.00 113 HIS A O 1
ATOM 835 N N . ILE A 1 114 ? 4.081 10.903 -6.666 1.00 82.25 114 ILE A N 1
ATOM 836 C CA . ILE A 1 114 ? 3.890 10.115 -7.899 1.00 82.25 114 ILE A CA 1
ATOM 837 C C . ILE A 1 114 ? 3.190 10.931 -8.984 1.00 82.25 114 ILE A C 1
ATOM 839 O O . ILE A 1 114 ? 3.588 10.915 -10.153 1.00 82.25 114 ILE A O 1
ATOM 843 N N . GLU A 1 115 ? 2.118 11.620 -8.604 1.00 84.94 115 GLU A N 1
ATOM 844 C CA . GLU A 1 115 ? 1.324 12.439 -9.515 1.00 84.94 115 GLU A CA 1
ATOM 845 C C . GLU A 1 115 ? 2.160 13.580 -10.097 1.00 84.94 115 GLU A C 1
ATOM 847 O O . GLU A 1 115 ? 2.159 13.779 -11.314 1.00 84.94 115 GLU A O 1
ATOM 852 N N . ALA A 1 116 ? 2.945 14.264 -9.261 1.00 80.81 116 ALA A N 1
ATOM 853 C CA . ALA A 1 116 ? 3.847 15.322 -9.701 1.00 80.81 116 ALA A CA 1
ATOM 854 C C . ALA A 1 116 ? 4.916 14.804 -10.680 1.00 80.81 116 ALA A C 1
ATOM 856 O O . ALA A 1 116 ? 5.132 15.411 -11.732 1.00 80.81 116 ALA A O 1
ATOM 857 N N . ALA A 1 117 ? 5.535 13.655 -10.384 1.00 73.06 117 ALA A N 1
ATOM 858 C CA . ALA A 1 117 ? 6.516 13.023 -11.270 1.00 73.06 117 ALA A CA 1
ATOM 859 C C . ALA A 1 117 ? 5.903 12.619 -12.625 1.00 73.06 117 ALA A C 1
ATOM 861 O O . ALA A 1 117 ? 6.547 12.727 -13.668 1.00 73.06 117 ALA A O 1
ATOM 862 N N . SER A 1 118 ? 4.635 12.204 -12.625 1.00 71.06 118 SER A N 1
ATOM 863 C CA . SER A 1 118 ? 3.919 11.785 -13.835 1.00 71.06 118 SER A CA 1
ATOM 864 C C . SER A 1 118 ? 3.451 12.973 -14.692 1.00 71.06 118 SER A C 1
ATOM 866 O O . SER A 1 118 ? 3.387 12.865 -15.916 1.00 71.06 118 SER A O 1
ATOM 868 N N . ALA A 1 119 ? 3.171 14.129 -14.080 1.00 70.38 119 ALA A N 1
ATOM 869 C CA . ALA A 1 119 ? 2.708 15.335 -14.772 1.00 70.38 119 ALA A CA 1
ATOM 870 C C . ALA A 1 119 ? 3.784 15.997 -15.660 1.00 70.38 119 ALA A C 1
ATOM 872 O O . ALA A 1 119 ? 3.456 16.605 -16.679 1.00 70.38 119 ALA A O 1
ATOM 873 N N . GLY A 1 120 ? 5.073 15.848 -15.329 1.00 62.75 120 GLY A N 1
ATOM 874 C CA . GLY A 1 120 ? 6.187 16.383 -16.132 1.00 62.75 120 GLY A CA 1
ATOM 875 C C . GLY A 1 120 ? 6.453 15.629 -17.446 1.00 62.75 120 GLY A C 1
ATOM 876 O O . GLY A 1 120 ? 7.237 16.083 -18.281 1.00 62.75 120 GLY A O 1
ATOM 877 N N . GLY A 1 121 ? 5.799 14.481 -17.649 1.00 56.59 121 GLY A N 1
ATOM 878 C CA . GLY A 1 121 ? 6.138 13.483 -18.661 1.00 56.59 121 GLY A CA 1
ATOM 879 C C . GLY A 1 121 ? 5.394 13.573 -19.992 1.00 56.59 121 GLY A C 1
ATOM 880 O O . GLY A 1 121 ? 5.403 12.588 -20.718 1.00 56.59 121 GLY A O 1
ATOM 881 N N . ALA A 1 122 ? 4.777 14.701 -20.369 1.00 56.53 122 ALA A N 1
ATOM 882 C CA . ALA A 1 122 ? 3.945 14.810 -21.586 1.00 56.53 122 ALA A CA 1
ATOM 883 C C . ALA A 1 122 ? 4.636 14.396 -22.917 1.00 56.53 122 ALA A C 1
ATOM 885 O O . ALA A 1 122 ? 3.979 14.299 -23.951 1.00 56.53 122 ALA A O 1
ATOM 886 N N . ARG A 1 123 ? 5.954 14.140 -22.908 1.00 61.44 123 ARG A N 1
ATOM 887 C CA . ARG A 1 123 ? 6.750 13.634 -24.041 1.00 61.44 123 ARG A CA 1
ATOM 888 C C . ARG A 1 123 ? 7.260 12.190 -23.891 1.00 61.44 123 ARG A C 1
ATOM 890 O O . ARG A 1 123 ? 7.878 11.687 -24.824 1.00 61.44 123 ARG A O 1
ATOM 897 N N . ILE A 1 124 ? 7.028 11.526 -22.758 1.00 66.19 124 ILE A N 1
ATOM 898 C CA . ILE A 1 124 ? 7.497 10.160 -22.487 1.00 66.19 124 ILE A CA 1
ATOM 899 C C . ILE A 1 124 ? 6.346 9.176 -22.757 1.00 66.19 124 ILE A C 1
ATOM 901 O O . ILE A 1 124 ? 5.274 9.319 -22.168 1.00 66.19 124 ILE A O 1
ATOM 905 N N . PRO A 1 125 ? 6.525 8.169 -23.633 1.00 73.69 125 PRO A N 1
ATOM 906 C CA . PRO A 1 125 ? 5.493 7.167 -23.872 1.00 73.69 125 PRO A CA 1
ATOM 907 C C . PRO A 1 125 ? 5.100 6.425 -22.589 1.00 73.69 125 PRO A C 1
ATOM 909 O O . PRO A 1 125 ? 5.964 5.990 -21.831 1.00 73.69 125 PRO A O 1
ATOM 912 N N . ARG A 1 126 ? 3.793 6.206 -22.404 1.00 77.88 126 ARG A N 1
ATOM 913 C CA . ARG A 1 126 ? 3.182 5.570 -21.221 1.00 77.88 126 ARG A CA 1
ATOM 914 C C . ARG A 1 126 ? 3.920 4.327 -20.719 1.00 77.88 126 ARG A C 1
ATOM 916 O O . ARG A 1 126 ? 4.094 4.165 -19.519 1.00 77.88 126 ARG A O 1
ATOM 923 N N . LEU A 1 127 ? 4.358 3.454 -21.628 1.00 73.06 127 LEU A N 1
ATOM 924 C CA . LEU A 1 127 ? 5.021 2.197 -21.271 1.00 73.06 127 LEU A CA 1
ATOM 925 C C . LEU A 1 127 ? 6.298 2.406 -20.439 1.00 73.06 127 LEU A C 1
ATOM 927 O O . LEU A 1 127 ? 6.638 1.549 -19.635 1.00 73.06 127 LEU A O 1
ATOM 931 N N . PHE A 1 128 ? 6.979 3.542 -20.599 1.00 66.38 128 PHE A N 1
ATOM 932 C CA . PHE A 1 128 ? 8.189 3.860 -19.841 1.00 66.38 128 PHE A CA 1
ATOM 933 C C . PHE A 1 128 ? 7.913 4.411 -18.439 1.00 66.38 128 PHE A C 1
ATOM 935 O O . PHE A 1 128 ? 8.862 4.591 -17.689 1.00 66.38 128 PHE A O 1
ATOM 942 N N . VAL A 1 129 ? 6.660 4.693 -18.080 1.00 68.88 129 VAL A N 1
ATOM 943 C CA . VAL A 1 129 ? 6.270 5.206 -16.752 1.00 68.88 129 VAL A CA 1
ATOM 944 C C . VAL A 1 129 ? 5.101 4.417 -16.150 1.00 68.88 129 VAL A C 1
ATOM 946 O O . VAL A 1 129 ? 4.469 4.854 -15.189 1.00 68.88 129 VAL A O 1
ATOM 949 N N . ILE A 1 130 ? 4.778 3.255 -16.724 1.00 79.88 130 ILE A N 1
ATOM 950 C CA . ILE A 1 130 ? 3.608 2.445 -16.356 1.00 79.88 130 ILE A CA 1
ATOM 951 C C . ILE A 1 130 ? 3.681 1.939 -14.911 1.00 79.88 130 ILE A C 1
ATOM 953 O O . ILE A 1 130 ? 2.660 1.692 -14.273 1.00 79.88 130 ILE A O 1
ATOM 957 N N . GLU A 1 131 ? 4.885 1.835 -14.359 1.00 74.19 131 GLU A N 1
ATOM 958 C CA . GLU A 1 131 ? 5.105 1.480 -12.966 1.00 74.19 131 GLU A CA 1
ATOM 959 C C . GLU A 1 131 ? 4.566 2.548 -11.994 1.00 74.19 131 GLU A C 1
ATOM 961 O O . GLU A 1 131 ? 4.007 2.202 -10.954 1.00 74.19 131 GLU A O 1
ATOM 966 N N . ASN A 1 132 ? 4.612 3.836 -12.357 1.00 78.62 132 ASN A N 1
ATOM 967 C CA . ASN A 1 132 ? 4.064 4.925 -11.539 1.00 78.62 132 ASN A CA 1
ATOM 968 C C . ASN A 1 132 ? 2.535 4.836 -11.451 1.00 78.62 132 ASN A C 1
ATOM 970 O O . ASN A 1 132 ? 1.947 5.065 -10.394 1.00 78.62 132 ASN A O 1
ATOM 974 N N . GLU A 1 133 ? 1.886 4.439 -12.548 1.00 84.25 133 GLU A N 1
ATOM 975 C CA . GLU A 1 133 ? 0.444 4.190 -12.581 1.00 84.25 133 GLU A CA 1
ATOM 976 C C . GLU A 1 133 ? 0.021 3.050 -11.644 1.00 84.25 133 GLU A C 1
ATOM 978 O O . GLU A 1 133 ? -1.053 3.121 -11.039 1.00 84.25 133 GLU A O 1
ATOM 983 N N . TYR A 1 134 ? 0.831 1.993 -11.546 1.00 84.31 134 TYR A N 1
ATOM 984 C CA . TYR A 1 134 ? 0.612 0.903 -10.596 1.00 84.31 134 TYR A CA 1
ATOM 985 C C . TYR A 1 134 ? 0.831 1.392 -9.158 1.00 84.31 134 TYR A C 1
ATOM 987 O O . TYR A 1 134 ? -0.050 1.231 -8.315 1.00 84.31 134 TYR A O 1
ATOM 995 N N . ALA A 1 135 ? 1.943 2.090 -8.898 1.00 82.88 135 ALA A N 1
ATOM 996 C CA . ALA A 1 135 ? 2.283 2.653 -7.589 1.00 82.88 135 ALA A CA 1
ATOM 997 C C . ALA A 1 135 ? 1.161 3.517 -7.008 1.00 82.88 135 ALA A C 1
ATOM 999 O O . ALA A 1 135 ? 0.778 3.366 -5.847 1.00 82.88 135 ALA A O 1
ATOM 1000 N N . LEU A 1 136 ? 0.620 4.412 -7.839 1.00 87.56 136 LEU A N 1
ATOM 1001 C CA . LEU A 1 136 ? -0.439 5.329 -7.445 1.00 87.56 136 LEU A CA 1
ATOM 1002 C C . LEU A 1 136 ? -1.723 4.582 -7.094 1.00 87.56 136 LEU A C 1
ATOM 1004 O O . LEU A 1 136 ? -2.378 4.914 -6.107 1.00 87.56 136 LEU A O 1
ATOM 1008 N N . ARG A 1 137 ? -2.076 3.559 -7.883 1.00 92.25 137 ARG A N 1
ATOM 1009 C CA . ARG A 1 137 ? -3.242 2.714 -7.602 1.00 92.25 137 ARG A CA 1
ATOM 1010 C C . ARG A 1 137 ? -3.094 1.983 -6.275 1.00 92.25 137 ARG A C 1
ATOM 1012 O O . ARG A 1 137 ? -4.039 2.002 -5.497 1.00 92.25 137 ARG A O 1
ATOM 1019 N N . MET A 1 138 ? -1.917 1.433 -5.983 1.00 87.69 138 MET A N 1
ATOM 1020 C CA . MET A 1 138 ? -1.671 0.754 -4.708 1.00 87.69 138 MET A CA 1
ATOM 1021 C C . MET A 1 138 ? -1.733 1.717 -3.516 1.00 87.69 138 MET A C 1
ATOM 1023 O O . MET A 1 138 ? -2.382 1.405 -2.522 1.00 87.69 138 MET A O 1
ATOM 1027 N N . CYS A 1 139 ? -1.147 2.917 -3.630 1.00 88.56 139 CYS A N 1
ATOM 1028 C CA . CYS A 1 139 ? -1.226 3.926 -2.566 1.00 88.56 139 CYS A CA 1
ATOM 1029 C C . CYS A 1 139 ? -2.673 4.342 -2.279 1.00 88.56 139 CYS A C 1
ATOM 1031 O O . CYS A 1 139 ? -3.064 4.455 -1.122 1.00 88.56 139 CYS A O 1
ATOM 1033 N N . ARG A 1 140 ? -3.472 4.560 -3.331 1.00 94.25 140 ARG A N 1
ATOM 1034 C CA . ARG A 1 140 ? -4.882 4.951 -3.202 1.00 94.25 140 ARG A CA 1
ATOM 1035 C C . ARG A 1 140 ? -5.750 3.825 -2.652 1.00 94.25 140 ARG A C 1
ATOM 1037 O O . ARG A 1 140 ? -6.625 4.103 -1.844 1.00 94.25 140 ARG A O 1
ATOM 1044 N N . ALA A 1 141 ? -5.508 2.585 -3.073 1.00 94.19 141 ALA A N 1
ATOM 1045 C CA . ALA A 1 141 ? -6.232 1.425 -2.566 1.00 94.19 141 ALA A CA 1
ATOM 1046 C C . ALA A 1 141 ? -6.004 1.250 -1.060 1.00 94.19 141 ALA A C 1
ATOM 1048 O O . ALA A 1 141 ? -6.959 1.132 -0.299 1.00 94.19 141 ALA A O 1
ATOM 1049 N N . GLU A 1 142 ? -4.744 1.307 -0.624 1.00 94.19 142 GLU A N 1
ATOM 1050 C CA . GLU A 1 142 ? -4.418 1.184 0.794 1.00 94.19 142 GLU A CA 1
ATOM 1051 C C . GLU A 1 142 ? -4.950 2.371 1.610 1.00 94.19 142 GLU A C 1
ATOM 1053 O O . GLU A 1 142 ? -5.494 2.179 2.692 1.00 94.19 142 GLU A O 1
ATOM 1058 N N . LEU A 1 143 ? -4.855 3.595 1.076 1.00 96.00 143 LEU A N 1
ATOM 1059 C CA . LEU A 1 143 ? -5.417 4.780 1.722 1.00 96.00 143 LEU A CA 1
ATOM 1060 C C . LEU A 1 143 ? -6.936 4.664 1.907 1.00 96.00 143 LEU A C 1
ATOM 1062 O O . LEU A 1 143 ? -7.419 4.950 2.998 1.00 96.00 143 LEU A O 1
ATOM 1066 N N . GLY A 1 144 ? -7.662 4.220 0.876 1.00 97.31 144 GLY A N 1
ATOM 1067 C CA . GLY A 1 144 ? -9.109 4.010 0.948 1.00 97.31 144 GLY A CA 1
ATOM 1068 C C . GLY A 1 144 ? -9.480 3.007 2.037 1.00 97.31 144 GLY A C 1
ATOM 1069 O O . GLY A 1 144 ? -10.304 3.313 2.894 1.00 97.31 144 GLY A O 1
ATOM 1070 N N . TRP A 1 145 ? -8.782 1.869 2.087 1.00 97.12 145 TRP A N 1
ATOM 1071 C CA . TRP A 1 145 ? -8.985 0.874 3.141 1.00 97.12 145 TRP A CA 1
ATOM 1072 C C . TRP A 1 145 ? -8.716 1.440 4.545 1.00 97.12 145 TRP A C 1
ATOM 1074 O O . TRP A 1 145 ? -9.485 1.188 5.472 1.00 97.12 145 TRP A O 1
ATOM 1084 N N . ILE A 1 146 ? -7.653 2.236 4.721 1.00 97.44 146 ILE A N 1
ATOM 1085 C CA . ILE A 1 146 ? -7.341 2.862 6.016 1.00 97.44 146 ILE A CA 1
ATOM 1086 C C . ILE A 1 146 ? -8.440 3.849 6.427 1.00 97.44 146 ILE A C 1
ATOM 1088 O O . ILE A 1 146 ? -8.810 3.895 7.598 1.00 97.44 146 ILE A O 1
ATOM 1092 N N . GLU A 1 147 ? -8.940 4.660 5.495 1.00 97.50 147 GLU A N 1
ATOM 1093 C CA . GLU A 1 147 ? -9.994 5.643 5.765 1.00 97.50 147 GLU A CA 1
ATOM 1094 C C . GLU A 1 147 ? -11.313 4.965 6.158 1.00 97.50 147 GLU A C 1
ATOM 1096 O O . GLU A 1 147 ? -11.926 5.369 7.147 1.00 97.50 147 GLU A O 1
ATOM 1101 N N . GLU A 1 148 ? -11.695 3.896 5.455 1.00 97.62 148 GLU A N 1
ATOM 1102 C CA . GLU A 1 148 ? -12.848 3.053 5.797 1.00 97.62 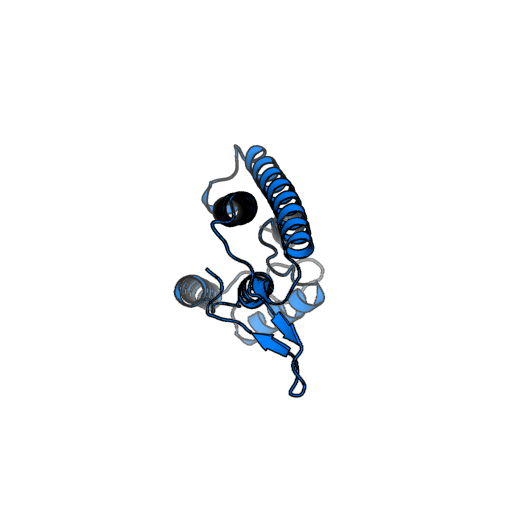148 GLU A CA 1
ATOM 1103 C C . GLU A 1 148 ? -12.675 2.402 7.177 1.00 97.62 148 GLU A C 1
ATOM 1105 O O . GLU A 1 148 ? -13.535 2.543 8.043 1.00 97.62 148 GLU A O 1
ATOM 1110 N N . THR A 1 149 ? -11.518 1.790 7.438 1.00 96.56 149 THR A N 1
ATOM 1111 C CA . THR A 1 149 ? -11.222 1.156 8.734 1.00 96.56 149 THR A CA 1
ATOM 1112 C C . THR A 1 149 ? -11.273 2.172 9.878 1.00 96.56 149 THR A C 1
ATOM 1114 O O . THR A 1 149 ? -11.854 1.912 10.926 1.00 96.56 149 THR A O 1
ATOM 1117 N N . LEU A 1 150 ? -10.699 3.368 9.705 1.00 96.56 150 LEU A N 1
ATOM 1118 C CA . LEU A 1 150 ? -10.768 4.434 10.713 1.00 96.56 150 LEU A CA 1
ATOM 1119 C C . LEU A 1 150 ? -12.211 4.859 11.010 1.00 96.56 150 LEU A C 1
ATOM 1121 O O . LEU A 1 150 ? -12.528 5.201 12.153 1.00 96.56 150 LEU A O 1
ATOM 1125 N N . GLU A 1 151 ? -13.078 4.836 10.004 1.00 96.81 151 GLU A N 1
ATOM 1126 C CA . GLU A 1 151 ? -14.497 5.138 10.144 1.00 96.81 151 GLU A CA 1
ATOM 1127 C C . GLU A 1 151 ? -15.253 4.018 10.878 1.00 96.81 151 GLU A C 1
ATOM 1129 O O . GLU A 1 151 ? -16.049 4.296 11.778 1.00 96.81 151 GLU A O 1
ATOM 1134 N N . GLU A 1 152 ? -14.947 2.752 10.599 1.00 95.31 152 GLU A N 1
ATOM 1135 C CA . GLU A 1 152 ? -15.467 1.608 11.359 1.00 95.31 152 GLU A CA 1
ATOM 1136 C C . GLU A 1 152 ? -15.034 1.661 12.828 1.00 95.31 152 GLU A C 1
ATOM 1138 O O . GLU A 1 152 ? -15.860 1.484 13.730 1.00 95.31 152 GLU A O 1
ATOM 1143 N N . ILE A 1 153 ? -13.766 2.005 13.087 1.00 93.94 153 ILE A N 1
ATOM 1144 C CA . ILE A 1 153 ? -13.264 2.235 14.445 1.00 93.94 153 ILE A CA 1
ATOM 1145 C C . ILE A 1 153 ? -14.060 3.359 15.098 1.00 93.94 153 ILE A C 1
ATOM 1147 O O . ILE A 1 153 ? -14.481 3.225 16.244 1.00 93.94 153 ILE A O 1
ATOM 1151 N N . ARG A 1 154 ? -14.264 4.487 14.409 1.00 92.88 154 ARG A N 1
ATOM 1152 C CA . ARG A 1 154 ? -14.960 5.659 14.958 1.00 92.88 154 ARG A CA 1
ATOM 1153 C C . ARG A 1 154 ? -16.422 5.362 15.284 1.00 92.88 154 ARG A C 1
ATOM 1155 O O . ARG A 1 154 ? -16.901 5.798 16.329 1.00 92.88 154 ARG A O 1
ATOM 1162 N N . THR A 1 155 ? -17.115 4.651 14.399 1.00 93.88 155 THR A N 1
ATOM 1163 C CA . THR A 1 155 ? -18.527 4.270 14.562 1.00 93.88 155 THR A CA 1
ATOM 1164 C C . THR A 1 155 ? -18.724 3.143 15.571 1.00 93.88 155 THR A C 1
ATOM 1166 O O . THR A 1 155 ? -19.834 2.973 16.066 1.00 93.88 155 THR A O 1
ATOM 1169 N N . GLY A 1 156 ? -17.656 2.418 15.917 1.00 88.56 156 GLY A N 1
ATOM 1170 C CA . GLY A 1 156 ? -17.722 1.250 16.792 1.00 88.56 156 GLY A CA 1
ATOM 1171 C C . GLY A 1 156 ? -18.205 -0.009 16.075 1.00 88.56 156 GLY A C 1
ATOM 1172 O O . GLY A 1 156 ? -18.528 -0.979 16.744 1.00 88.56 156 GLY A O 1
ATOM 1173 N N . SER A 1 157 ? -18.247 0.004 14.737 1.00 90.44 157 SER A N 1
ATOM 1174 C CA . SER A 1 157 ? -18.539 -1.188 13.929 1.00 90.44 157 SER A CA 1
ATOM 1175 C C . SER A 1 157 ? -17.358 -2.167 13.926 1.00 90.44 157 SER A C 1
ATOM 1177 O O . SER A 1 157 ? -17.554 -3.360 13.719 1.00 90.44 157 SER A O 1
ATOM 1179 N N . LEU A 1 158 ? -16.142 -1.663 14.181 1.00 88.25 158 LEU A N 1
ATOM 1180 C CA . LEU A 1 158 ? -14.962 -2.477 14.465 1.00 88.25 158 LEU A CA 1
ATOM 1181 C C . LEU A 1 158 ? -14.726 -2.538 15.982 1.00 88.25 158 LEU A C 1
ATOM 1183 O O . LEU A 1 158 ? -14.216 -1.584 16.582 1.00 88.25 158 LEU A O 1
ATOM 1187 N N . THR A 1 159 ? -15.110 -3.657 16.598 1.00 84.12 159 THR A N 1
ATOM 1188 C CA . THR A 1 159 ? -14.986 -3.873 18.046 1.00 84.12 159 THR A CA 1
ATOM 1189 C C . THR A 1 159 ? -13.550 -4.219 18.438 1.00 84.12 159 THR A C 1
ATOM 1191 O O . THR A 1 159 ? -12.894 -5.051 17.811 1.00 84.12 159 THR A O 1
ATOM 1194 N N . TRP A 1 160 ? -13.058 -3.595 19.515 1.00 83.81 160 TRP A N 1
ATOM 1195 C CA . TRP A 1 160 ? -11.780 -3.978 20.119 1.00 83.81 160 TRP A CA 1
ATOM 1196 C C . TRP A 1 160 ? -11.957 -5.189 21.033 1.00 83.81 160 TRP A C 1
ATOM 1198 O O . TRP A 1 160 ? -12.881 -5.186 21.851 1.00 83.81 160 TRP A O 1
ATOM 1208 N N . PRO A 1 161 ? -11.055 -6.181 20.965 1.00 78.88 161 PRO A N 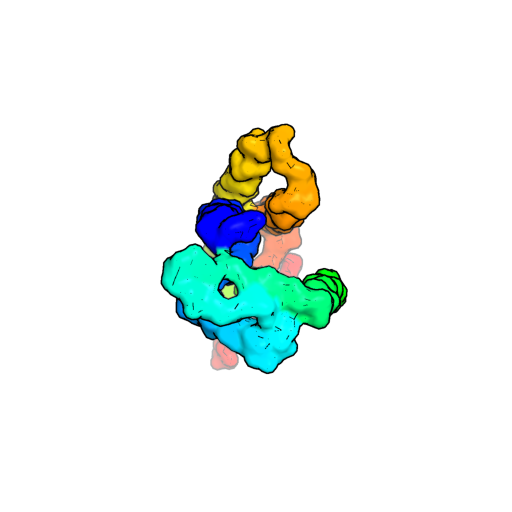1
ATOM 1209 C CA . PRO A 1 161 ? -11.105 -7.309 21.877 1.00 78.88 161 PRO A CA 1
ATOM 1210 C C . PRO A 1 161 ? -10.925 -6.829 23.318 1.00 78.88 161 PRO A C 1
ATOM 1212 O O . PRO A 1 161 ? -10.064 -5.993 23.614 1.00 78.88 161 PRO A O 1
ATOM 1215 N N . ARG A 1 162 ? -11.730 -7.376 24.230 1.00 73.06 162 ARG A N 1
ATOM 1216 C CA . ARG A 1 162 ? -11.537 -7.154 25.660 1.00 73.06 162 ARG A CA 1
ATOM 1217 C C . ARG A 1 162 ? -10.478 -8.132 26.153 1.00 73.06 162 ARG A C 1
ATOM 1219 O O . ARG A 1 162 ? -10.583 -9.337 25.943 1.00 73.06 162 ARG A O 1
ATOM 1226 N N . VAL A 1 163 ? -9.447 -7.597 26.794 1.00 68.69 163 VAL A N 1
ATOM 1227 C CA . VAL A 1 163 ? -8.407 -8.403 27.432 1.00 68.69 163 VAL A CA 1
ATOM 1228 C C . VAL A 1 163 ? -8.672 -8.399 28.926 1.00 68.69 163 VAL A C 1
ATOM 1230 O O . VAL A 1 163 ? -8.653 -7.342 29.556 1.00 68.69 163 VAL A O 1
ATOM 1233 N N . GLU A 1 164 ? -8.927 -9.576 29.484 1.00 70.94 164 GLU A N 1
ATOM 1234 C CA . GLU A 1 164 ? -9.091 -9.764 30.921 1.00 70.94 164 GLU A CA 1
ATOM 1235 C C . GLU A 1 164 ? -7.783 -10.292 31.516 1.00 70.94 164 GLU A C 1
ATOM 1237 O O . GLU A 1 164 ? -7.189 -11.253 31.018 1.00 70.94 164 GLU A O 1
ATOM 1242 N N . GLU A 1 165 ? -7.295 -9.645 32.575 1.00 69.38 165 GLU A N 1
ATOM 1243 C CA . GLU A 1 165 ? -6.164 -10.155 33.349 1.00 69.38 165 GLU A CA 1
ATOM 1244 C C . GLU A 1 165 ? -6.686 -11.159 34.379 1.00 69.38 165 GLU A C 1
ATOM 1246 O O . GLU A 1 165 ? -7.358 -10.801 35.344 1.00 69.38 165 GLU A O 1
ATOM 1251 N N . THR A 1 166 ? -6.391 -12.436 34.141 1.00 72.75 166 THR A N 1
ATOM 1252 C CA . THR A 1 166 ? -6.742 -13.548 35.029 1.00 72.75 166 THR A CA 1
ATOM 1253 C C . THR A 1 166 ? -5.512 -14.015 35.809 1.00 72.75 166 THR A C 1
ATOM 1255 O O . THR A 1 166 ? -4.375 -13.711 35.441 1.00 72.75 166 THR A O 1
ATOM 1258 N N . GLU A 1 167 ? -5.711 -14.830 36.849 1.00 75.06 167 GLU A N 1
ATOM 1259 C CA . GLU A 1 167 ? -4.610 -15.480 37.584 1.00 75.06 167 GLU A CA 1
ATOM 1260 C C . GLU A 1 167 ? -3.725 -16.374 36.685 1.00 75.06 167 GLU A C 1
ATOM 1262 O O . GLU A 1 167 ? -2.581 -16.656 37.034 1.00 75.06 1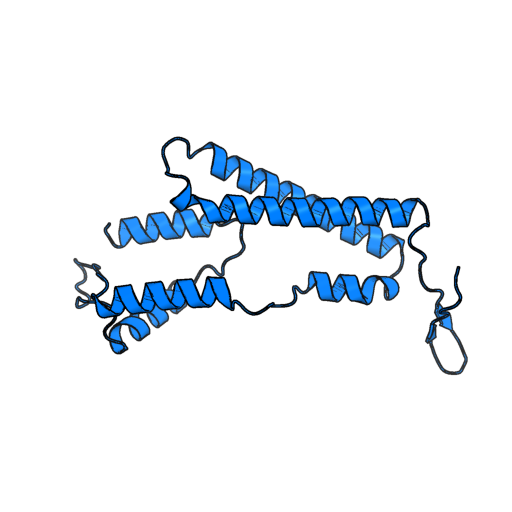67 GLU A O 1
ATOM 1267 N N . ASN A 1 168 ? -4.213 -16.759 35.496 1.00 71.75 168 ASN A N 1
ATOM 1268 C CA . ASN A 1 168 ? -3.496 -17.563 34.501 1.00 71.75 168 ASN A CA 1
ATOM 1269 C C . ASN A 1 168 ? -2.892 -16.728 33.348 1.00 71.75 168 ASN A C 1
ATOM 1271 O O . ASN A 1 168 ? -2.388 -17.298 32.379 1.00 71.75 168 ASN A O 1
ATOM 1275 N N . GLY A 1 169 ? -2.935 -15.393 33.432 1.00 74.62 169 GLY A N 1
ATOM 1276 C CA . GLY A 1 169 ? -2.438 -14.470 32.406 1.00 74.62 169 GLY A CA 1
ATOM 1277 C C . GLY A 1 169 ? -3.543 -13.708 31.663 1.00 74.62 169 GLY A C 1
ATOM 1278 O O . GLY A 1 169 ? -4.691 -13.649 32.105 1.00 74.62 169 GLY A O 1
ATOM 1279 N N . ARG A 1 170 ? -3.183 -13.084 30.531 1.00 67.06 170 ARG A N 1
ATOM 1280 C CA . ARG A 1 170 ? -4.109 -12.303 29.691 1.00 67.06 170 ARG A CA 1
ATOM 1281 C C . ARG A 1 170 ? -4.987 -13.224 28.852 1.00 67.06 170 ARG A C 1
ATOM 1283 O O . ARG A 1 170 ? -4.478 -13.918 27.971 1.00 67.06 170 ARG A O 1
ATOM 1290 N N . GLN A 1 171 ? -6.289 -13.199 29.111 1.00 67.31 171 GLN A N 1
ATOM 1291 C CA . GLN A 1 171 ? -7.289 -13.932 28.349 1.00 67.31 171 GLN A CA 1
ATOM 1292 C C . GLN A 1 171 ? -8.023 -12.983 27.399 1.00 67.31 171 GLN A C 1
ATOM 1294 O O . GLN A 1 171 ? -8.399 -11.872 27.767 1.00 67.31 171 GLN A O 1
ATOM 1299 N N . TRP A 1 172 ? -8.192 -13.430 26.157 1.00 63.81 172 TRP A N 1
ATOM 1300 C CA . TRP A 1 172 ? -8.935 -12.713 25.129 1.00 63.81 172 TRP A CA 1
ATOM 1301 C C . TRP A 1 172 ? -10.402 -13.108 25.230 1.00 63.81 172 TRP A C 1
ATOM 1303 O O . TRP A 1 172 ? -10.732 -14.280 25.037 1.00 63.81 172 TRP A O 1
ATOM 1313 N N . ASP A 1 173 ? -11.267 -12.149 25.533 1.00 65.44 173 ASP A N 1
ATOM 1314 C CA . ASP A 1 173 ? -12.704 -12.353 25.426 1.00 65.44 173 ASP A CA 1
ATOM 1315 C C . ASP A 1 173 ? -13.102 -12.230 23.949 1.00 65.44 173 ASP A C 1
ATOM 1317 O O . ASP A 1 173 ? -12.998 -11.164 23.336 1.00 65.44 173 ASP A O 1
ATOM 1321 N N . THR A 1 174 ? -13.495 -13.362 23.367 1.00 57.66 174 THR A N 1
ATOM 1322 C CA . THR A 1 174 ? -13.945 -13.461 21.969 1.00 57.66 174 THR A CA 1
ATOM 1323 C C . THR A 1 174 ? -15.457 -13.273 21.829 1.00 57.66 174 THR A C 1
ATOM 1325 O O . THR A 1 174 ? -15.954 -13.261 20.706 1.00 57.66 174 THR A O 1
ATOM 1328 N N . GLU A 1 175 ? -16.178 -13.093 22.943 1.00 50.19 175 GLU A N 1
ATOM 1329 C CA . GLU A 1 175 ? -17.626 -12.850 22.993 1.00 50.19 175 GLU A CA 1
ATOM 1330 C C . GLU A 1 175 ? -17.976 -11.357 23.146 1.00 50.19 175 GLU A C 1
ATOM 1332 O O . GLU A 1 175 ? -19.149 -11.002 23.292 1.00 50.19 175 GLU A O 1
ATOM 1337 N N . ALA A 1 176 ? -16.982 -10.461 23.087 1.00 45.47 176 ALA A N 1
ATOM 1338 C CA . ALA A 1 176 ? -17.231 -9.024 23.025 1.00 45.47 176 ALA A CA 1
ATOM 1339 C C . ALA A 1 176 ? -18.042 -8.682 21.748 1.00 45.47 176 ALA A C 1
ATOM 1341 O O . ALA A 1 176 ? -17.688 -9.169 20.673 1.00 45.47 176 ALA A O 1
ATOM 1342 N N . PRO A 1 177 ? -19.126 -7.889 21.870 1.00 50.03 177 PRO A N 1
ATOM 1343 C CA . PRO A 1 177 ? -20.178 -7.758 20.855 1.00 50.03 177 PRO A CA 1
ATOM 1344 C C . PRO A 1 177 ? -19.732 -7.175 19.512 1.00 50.03 177 PRO A C 1
ATOM 1346 O O . PRO A 1 177 ? -18.811 -6.327 19.491 1.00 50.03 177 PRO A O 1
#

Solvent-accessible surface area (backbone atoms only — not comparable to f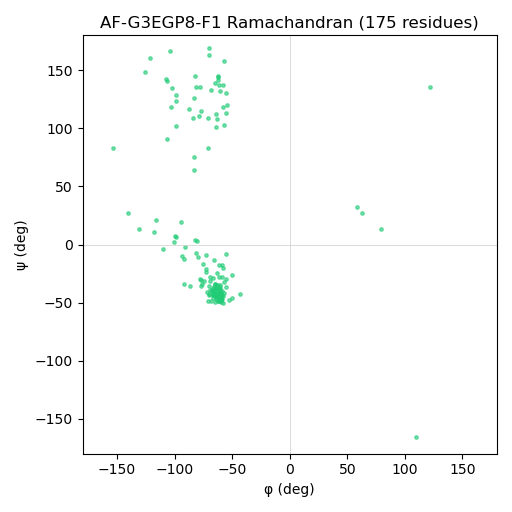ull-atom values): 10408 Å² total; per-residue (Å²): 128,53,52,66,52,48,48,48,51,47,46,53,46,54,78,64,45,76,68,70,70,82,70,68,47,77,65,55,47,53,52,49,54,50,52,38,41,79,72,56,22,42,44,78,71,91,43,103,89,46,64,59,75,46,63,30,73,67,19,49,52,52,50,52,50,50,53,52,46,48,76,74,62,59,73,84,76,76,50,72,63,58,57,49,59,78,45,50,72,79,50,57,68,70,57,51,53,50,54,50,50,54,50,42,51,54,34,52,54,51,37,53,50,43,52,56,64,58,67,77,37,90,87,59,62,62,84,83,51,49,65,53,60,51,39,42,49,53,35,52,53,53,40,50,53,49,54,52,50,52,48,31,48,73,75,53,78,49,64,74,63,45,74,45,82,48,102,91,43,83,42,77,44,85,79,62,118

Sequence (177 aa):
MSATDLAATAGERAGASPLGAPTLTAAEFAEMTTALRHAHLTCGHPRPESDVHALTERGRAAFAHRVATLLATADDEHPAFLTAVGYLGAIERDSAVSALRERATRLRERAAHIEAASAGGARIPRLFVIENEYALRMCRAELGWIEETLEEIRTGSLTWPRVEETENGRQWDTEAP

Foldseek 3Di:
DAPVVVCVLLVLCVVLVLQPPPSQDPVSVVVVVVVCVVVVQFDDDDDVPGPDGDGDPVNVVVVVVVVVCCVVPVDPPPPVVNVVVVCVLVDDLVVSLVVLVVLLVVLVVSLVSLVVSVVVPPPPDCVSSVSSVVSNVVSVVSSVVSVVVSVCSVVVVDPRWDWDQDPVGTDTDPPDD

Secondary structure (DSSP, 8-state):
--HHHHHHHHHHHHHS-TT------HHHHHHHHHHHHHTT-EE---BTTB---EEPHHHHHHHHHHHHHHHHH------HHHHHHHTGGGS-HHHHHHHHHHHHHHHHHHHHHHHHHHHTTTTS-GGGSHHHHHHHHHHHHHHHHHHHHHHHHHHT-SPPPEEEEETTEEEEES---

pLDDT: mean 70.16, std 20.15, range [33.19, 97.75]

Nearest PDB structures (foldseek):
  1yg2-assembly1_A-2  TM=7.246E-01  e=3.172E-02  Vibrio cholerae

Mean predicted aligned error: 13.37 Å

Radius of gyration: 23.52 Å; Cα contacts (8 Å, |Δi|>4): 108; chains: 1; bounding box: 58×34×66 Å